Protein AF-A0AAV4QWE3-F1 (afdb_monomer_lite)

Structure (mmCIF, N/CA/C/O backbone):
data_AF-A0AAV4QWE3-F1
#
_entry.id   AF-A0AAV4QWE3-F1
#
loop_
_atom_site.group_PDB
_atom_site.id
_atom_site.type_symbol
_atom_site.label_atom_id
_atom_site.label_alt_id
_atom_site.label_comp_id
_atom_site.label_asym_id
_atom_site.label_entity_id
_atom_site.label_seq_id
_atom_site.pdbx_PDB_ins_code
_atom_site.Cartn_x
_atom_site.Cartn_y
_atom_site.Cartn_z
_atom_site.occupancy
_atom_site.B_iso_or_equiv
_atom_site.auth_seq_id
_atom_site.auth_comp_id
_atom_site.auth_asym_id
_atom_site.auth_atom_id
_atom_site.pdbx_PDB_model_num
ATOM 1 N N . MET A 1 1 ? 26.443 18.629 24.363 1.00 37.09 1 MET A N 1
ATOM 2 C CA . MET A 1 1 ? 25.116 18.683 23.709 1.00 37.09 1 MET A CA 1
ATOM 3 C C . MET A 1 1 ? 24.140 17.894 24.561 1.00 37.09 1 MET A C 1
ATOM 5 O O . MET A 1 1 ? 24.288 16.688 24.685 1.00 37.09 1 MET A O 1
ATOM 9 N N . LEU A 1 2 ? 23.240 18.606 25.237 1.00 28.86 2 LEU A N 1
ATOM 10 C CA . LEU A 1 2 ? 22.342 18.082 26.263 1.00 28.86 2 LEU A CA 1
ATOM 11 C C . LEU A 1 2 ? 21.254 17.202 25.637 1.00 28.86 2 LEU A C 1
ATOM 13 O O . LEU A 1 2 ? 20.365 17.694 24.945 1.00 28.86 2 LEU A O 1
ATOM 17 N N . THR A 1 3 ? 21.305 15.899 25.901 1.00 30.81 3 THR A N 1
ATOM 18 C CA . THR A 1 3 ? 20.173 14.995 25.698 1.00 30.81 3 THR A CA 1
ATOM 19 C C . THR A 1 3 ? 19.137 15.282 26.782 1.00 30.81 3 THR A C 1
ATOM 21 O O . THR A 1 3 ? 19.315 14.886 27.934 1.00 30.81 3 THR A O 1
ATOM 24 N N . SER A 1 4 ? 18.066 15.993 26.428 1.00 30.67 4 SER A N 1
ATOM 25 C CA . SER A 1 4 ? 16.888 16.128 27.286 1.00 30.67 4 SER A CA 1
ATOM 26 C C . SER A 1 4 ? 16.218 14.760 27.414 1.00 30.67 4 SER A C 1
ATOM 28 O O . SER A 1 4 ? 15.497 14.296 26.530 1.00 30.67 4 SER A O 1
ATOM 30 N N . VAL A 1 5 ? 16.519 14.070 28.512 1.00 31.36 5 VAL A N 1
ATOM 31 C CA . VAL A 1 5 ? 15.721 12.947 28.988 1.00 31.36 5 VAL A CA 1
ATOM 32 C C . VAL A 1 5 ? 14.432 13.566 29.510 1.00 31.36 5 VAL A C 1
ATOM 34 O O . VAL A 1 5 ? 14.427 14.177 30.574 1.00 31.36 5 VAL A O 1
ATOM 37 N N 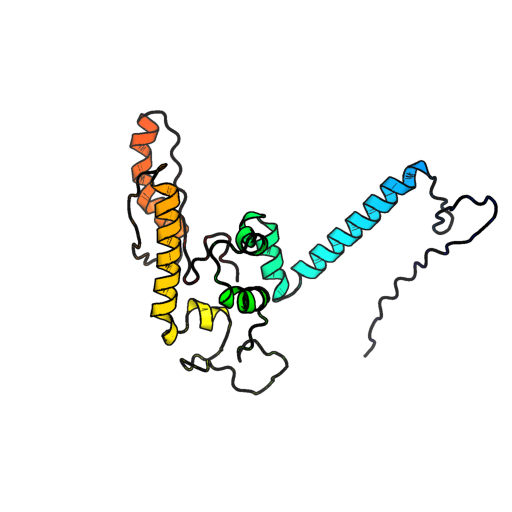. HIS A 1 6 ? 13.337 13.437 28.761 1.00 34.53 6 HIS A N 1
ATOM 38 C CA . HIS A 1 6 ? 12.008 13.720 29.292 1.00 34.53 6 HIS A CA 1
ATOM 39 C C . HIS A 1 6 ? 11.684 12.679 30.372 1.00 34.53 6 HIS A C 1
ATOM 41 O O . HIS A 1 6 ? 11.031 11.665 30.123 1.00 34.53 6 HIS A O 1
ATOM 47 N N . THR A 1 7 ? 12.169 12.910 31.587 1.00 33.06 7 THR A N 1
ATOM 48 C CA . THR A 1 7 ? 11.664 12.259 32.785 1.00 33.06 7 THR A CA 1
ATOM 49 C C . THR A 1 7 ? 10.233 12.744 32.978 1.00 33.06 7 THR A C 1
ATOM 51 O O . THR A 1 7 ? 9.977 13.906 33.280 1.00 33.06 7 THR A O 1
ATOM 54 N N . CYS A 1 8 ? 9.261 11.852 32.775 1.00 35.03 8 CYS A N 1
ATOM 55 C CA . CYS A 1 8 ? 7.917 12.052 33.309 1.00 35.03 8 CYS A CA 1
ATOM 56 C C . CYS A 1 8 ? 8.025 12.059 34.841 1.00 35.03 8 CYS A C 1
ATOM 58 O O . CYS A 1 8 ? 7.884 11.020 35.487 1.00 35.03 8 CYS A O 1
ATOM 60 N N . GLN A 1 9 ? 8.319 13.220 35.425 1.00 37.25 9 GLN A N 1
ATOM 61 C CA . GLN A 1 9 ? 8.149 13.475 36.849 1.00 37.25 9 GLN A CA 1
ATOM 62 C C . GLN A 1 9 ? 6.648 13.503 37.137 1.00 37.25 9 GLN A C 1
ATOM 64 O O . GLN A 1 9 ? 5.967 14.507 36.993 1.00 37.25 9 GLN A O 1
ATOM 69 N N . GLY A 1 10 ? 6.128 12.329 37.462 1.00 38.00 10 GLY A N 1
ATOM 70 C CA . GLY A 1 10 ? 4.733 12.096 37.803 1.00 38.00 10 GLY A CA 1
ATOM 71 C C . GLY A 1 10 ? 4.598 10.682 38.337 1.00 38.00 10 GLY A C 1
ATOM 72 O O . GLY A 1 10 ? 3.829 9.876 37.816 1.00 38.00 10 GLY A O 1
ATOM 73 N N . ILE A 1 11 ? 5.442 10.339 39.313 1.00 41.09 11 ILE A N 1
ATOM 74 C CA . ILE A 1 11 ? 5.355 9.070 40.029 1.00 41.09 11 ILE A CA 1
ATOM 75 C C . ILE A 1 11 ? 4.041 9.112 40.810 1.00 41.09 11 ILE A C 1
ATOM 77 O O . ILE A 1 11 ? 3.922 9.837 41.795 1.00 41.09 11 ILE A O 1
ATOM 81 N N . LEU A 1 12 ? 3.052 8.339 40.356 1.00 42.97 12 LEU A N 1
ATOM 82 C CA . LEU A 1 12 ? 1.891 7.968 41.159 1.00 42.97 12 LEU A CA 1
ATOM 83 C C . LEU A 1 12 ? 2.419 7.225 42.392 1.00 42.97 12 LEU A C 1
ATOM 85 O O . LEU A 1 12 ? 2.681 6.025 42.331 1.00 42.97 12 LEU A O 1
ATOM 89 N N . LYS A 1 13 ? 2.632 7.944 43.496 1.00 44.28 13 LYS A N 1
ATOM 90 C CA . LYS A 1 13 ? 2.956 7.330 44.782 1.00 44.28 13 LYS A CA 1
ATOM 91 C C . LYS A 1 13 ? 1.715 6.578 45.250 1.00 44.28 13 LYS A C 1
ATOM 93 O O . LYS A 1 13 ? 0.726 7.179 45.662 1.00 44.28 13 LYS A O 1
ATOM 98 N N . THR A 1 14 ? 1.744 5.254 45.156 1.00 46.22 14 THR A N 1
ATOM 99 C CA . THR A 1 14 ? 0.749 4.390 45.793 1.00 46.22 14 THR A CA 1
ATOM 100 C C . THR A 1 14 ? 1.065 4.323 47.283 1.00 46.22 14 THR A C 1
ATOM 102 O O . THR A 1 14 ? 1.653 3.353 47.755 1.00 46.22 14 THR A O 1
ATOM 105 N N . ASN A 1 15 ? 0.719 5.377 48.021 1.00 44.06 15 ASN A N 1
ATOM 106 C CA . ASN A 1 15 ? 0.765 5.346 49.477 1.00 44.06 15 ASN A CA 1
ATOM 107 C C . ASN A 1 15 ? -0.389 4.459 49.976 1.00 44.06 15 ASN A C 1
ATOM 109 O O . ASN A 1 15 ? -1.552 4.856 50.023 1.00 44.06 15 ASN A O 1
ATOM 113 N N . LEU A 1 16 ? -0.043 3.212 50.277 1.00 48.53 16 LEU A N 1
ATOM 114 C CA . LEU A 1 16 ? -0.640 2.392 51.332 1.00 48.53 16 LEU A CA 1
ATOM 115 C C . LEU A 1 16 ? -0.351 3.132 52.664 1.00 48.53 16 LEU A C 1
ATOM 117 O O . LEU A 1 16 ? 0.774 3.581 52.824 1.00 48.53 16 LEU A O 1
ATOM 121 N N . LEU A 1 17 ? -1.209 3.362 53.659 1.00 50.34 17 LEU A N 1
ATOM 122 C CA . LEU A 1 17 ? -2.498 2.844 54.105 1.00 50.34 17 LEU A CA 1
ATOM 123 C C . LEU A 1 17 ? -2.999 3.817 55.194 1.00 50.34 17 LEU A C 1
ATOM 125 O O . LEU A 1 17 ? -2.269 4.043 56.149 1.00 50.34 17 LEU A O 1
ATOM 129 N N . GLU A 1 18 ? -4.238 4.301 55.113 1.00 50.69 18 GLU A N 1
ATOM 130 C CA . GLU A 1 18 ? -4.977 4.733 56.323 1.00 50.69 18 GLU A CA 1
ATOM 131 C C . GLU A 1 18 ? -6.350 4.040 56.425 1.00 50.69 18 GLU A C 1
ATOM 133 O O . GLU A 1 18 ? -6.812 3.787 57.525 1.00 50.69 18 GLU A O 1
ATOM 138 N N . ASP A 1 19 ? -6.917 3.544 55.308 1.00 55.00 19 ASP A N 1
ATOM 139 C CA . ASP A 1 19 ? -8.253 2.904 55.302 1.00 55.00 19 ASP A CA 1
ATOM 140 C C . ASP A 1 19 ? -8.343 1.550 54.557 1.00 55.00 19 ASP A C 1
ATOM 142 O O . ASP A 1 19 ? -9.435 1.095 54.231 1.00 55.00 19 ASP A O 1
ATOM 146 N N . ARG A 1 20 ? -7.224 0.907 54.176 1.00 57.31 20 ARG A N 1
ATOM 147 C CA . ARG A 1 20 ? -7.184 -0.292 53.281 1.00 57.31 20 ARG A CA 1
ATOM 148 C C . ARG A 1 20 ? -7.896 -0.157 51.920 1.00 57.31 20 ARG A C 1
ATOM 150 O O . ARG A 1 20 ? -7.882 -1.096 51.128 1.00 57.31 20 ARG A O 1
ATOM 157 N N . ILE A 1 21 ? -8.459 1.002 51.591 1.00 61.06 21 ILE A N 1
ATOM 158 C CA . ILE A 1 21 ? -9.067 1.282 50.289 1.00 61.06 21 ILE A CA 1
ATOM 159 C C . ILE A 1 21 ? -8.024 2.010 49.431 1.00 61.06 21 ILE A C 1
ATOM 161 O O . ILE A 1 21 ? -7.584 3.095 49.817 1.00 61.06 21 ILE A O 1
ATOM 165 N N . PRO A 1 22 ? -7.625 1.480 48.258 1.00 65.12 22 PRO A N 1
ATOM 166 C CA . PRO A 1 22 ? -6.669 2.165 47.392 1.00 65.12 22 PRO A CA 1
ATOM 167 C C . PRO A 1 22 ? -7.246 3.524 46.985 1.00 65.12 22 PRO A C 1
ATOM 169 O O . PRO A 1 22 ? -8.370 3.575 46.481 1.00 65.12 22 PRO A O 1
ATOM 172 N N . LYS A 1 23 ? -6.515 4.623 47.204 1.00 65.75 23 LYS A N 1
ATOM 173 C CA . LYS A 1 23 ? -6.874 5.997 46.804 1.00 65.75 23 LYS A CA 1
ATOM 174 C C . LYS A 1 23 ? -5.866 6.485 45.758 1.00 65.75 23 LYS A C 1
ATOM 176 O O . LYS A 1 23 ? -4.678 6.216 45.878 1.00 65.75 23 LYS A O 1
ATOM 181 N N . ILE A 1 24 ? -6.345 7.156 44.706 1.00 70.06 24 ILE A N 1
ATOM 182 C CA . ILE A 1 24 ? -5.470 7.813 43.724 1.00 70.06 24 ILE A CA 1
ATOM 183 C C . ILE A 1 24 ? -5.409 9.283 44.130 1.00 70.06 24 ILE A C 1
ATOM 185 O O . ILE A 1 24 ? -6.442 9.954 44.122 1.00 70.06 24 ILE A O 1
ATOM 189 N N . VAL A 1 25 ? -4.224 9.741 44.517 1.00 68.50 25 VAL A N 1
ATOM 190 C CA . VAL A 1 25 ? -3.952 11.126 44.917 1.00 68.50 25 VAL A CA 1
ATOM 191 C C . VAL A 1 25 ? -3.073 11.761 43.842 1.00 68.50 25 VAL A C 1
ATOM 193 O O . VAL A 1 25 ? -2.113 11.135 43.387 1.00 68.50 25 VAL A O 1
ATOM 196 N N . TYR A 1 26 ? -3.426 12.966 43.407 1.00 72.25 26 TYR A N 1
ATOM 197 C CA . TYR A 1 26 ? -2.608 13.802 42.532 1.00 72.25 26 TYR A CA 1
ATOM 198 C C . TYR A 1 26 ? -2.457 15.163 43.206 1.00 72.25 26 TYR A C 1
ATOM 200 O O . TYR A 1 26 ? -3.445 15.878 43.318 1.00 72.25 26 TYR A O 1
ATOM 208 N N . GLU A 1 27 ? -1.248 15.484 43.670 1.00 75.56 27 GLU A N 1
ATOM 209 C CA . GLU A 1 27 ? -0.978 16.697 44.459 1.00 75.56 27 GLU A CA 1
ATOM 210 C C . GLU A 1 27 ? -1.942 16.800 45.662 1.00 75.56 27 GLU A C 1
ATOM 212 O O . GLU A 1 27 ? -1.904 15.932 46.536 1.00 75.56 27 GLU A O 1
ATOM 217 N N . ASP A 1 28 ? -2.816 17.799 45.706 1.00 79.88 28 ASP A N 1
ATOM 218 C CA . ASP A 1 28 ? -3.845 18.035 46.727 1.00 79.88 28 ASP A CA 1
ATOM 219 C C . ASP A 1 28 ? -5.221 17.419 46.382 1.00 79.88 28 ASP A C 1
ATOM 221 O O . ASP A 1 28 ? -6.144 17.412 47.201 1.00 79.88 28 ASP A O 1
ATOM 225 N N . LEU A 1 29 ? -5.375 16.835 45.189 1.00 73.44 29 LEU A N 1
ATOM 226 C CA . LEU A 1 29 ? -6.632 16.276 44.695 1.00 73.44 29 LEU A CA 1
ATOM 227 C C . LEU A 1 29 ? -6.755 14.771 44.982 1.00 73.44 29 LEU A C 1
ATOM 229 O O . LEU A 1 29 ? -5.972 13.942 44.508 1.00 73.44 29 LEU A O 1
ATOM 233 N N . ILE A 1 30 ? -7.827 14.385 45.683 1.00 76.81 30 ILE A N 1
ATOM 234 C CA . ILE A 1 30 ? -8.191 12.979 45.913 1.00 76.81 30 ILE A CA 1
ATOM 235 C C . ILE A 1 30 ? -9.243 12.538 44.892 1.00 76.81 30 ILE A C 1
ATOM 237 O O . ILE A 1 30 ? -10.393 12.987 44.895 1.00 76.81 30 ILE A O 1
ATOM 241 N N . ILE A 1 31 ? -8.885 11.578 44.038 1.00 75.50 31 ILE A N 1
ATOM 242 C CA . ILE A 1 31 ? -9.795 11.045 43.024 1.00 75.50 31 ILE A CA 1
ATOM 243 C C . ILE A 1 31 ? -10.767 10.037 43.657 1.00 75.50 31 ILE A C 1
ATOM 245 O O . ILE A 1 31 ? -10.416 8.895 43.996 1.00 75.50 31 ILE A O 1
ATOM 249 N N . LYS A 1 32 ? -12.039 10.446 43.743 1.00 75.69 32 LYS A N 1
ATOM 250 C CA . LYS A 1 32 ? -13.142 9.606 44.236 1.00 75.69 32 LYS A CA 1
ATOM 251 C C . LYS A 1 32 ? -13.321 8.335 43.381 1.00 75.69 32 LYS A C 1
ATOM 253 O O . LYS A 1 32 ? -13.174 8.404 42.156 1.00 75.69 32 LYS A O 1
ATOM 258 N N . PRO A 1 33 ? -13.713 7.188 43.979 1.00 74.75 33 PRO A N 1
ATOM 259 C CA . PRO A 1 33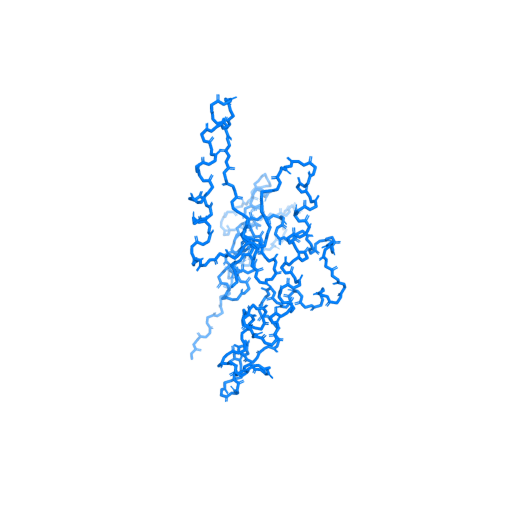 ? -13.924 5.916 43.272 1.00 74.75 33 PRO A CA 1
ATOM 260 C C . PRO A 1 33 ? -14.789 6.016 42.009 1.00 74.75 33 PRO A C 1
ATOM 262 O O . PRO A 1 33 ? -14.415 5.481 40.965 1.00 74.75 33 PRO A O 1
ATOM 265 N N . GLN A 1 34 ? -15.877 6.788 42.072 1.00 77.50 34 GLN A N 1
ATOM 266 C CA . GLN A 1 34 ? -16.819 7.009 40.967 1.00 77.50 34 GLN A CA 1
ATOM 267 C C . GLN A 1 34 ? -16.186 7.631 39.706 1.00 77.50 34 GLN A C 1
ATOM 269 O O . GLN A 1 34 ? -16.657 7.407 38.592 1.00 77.50 34 GLN A O 1
ATOM 274 N N . HIS A 1 35 ? -15.086 8.379 39.850 1.00 76.25 35 HIS A N 1
ATOM 275 C CA . HIS A 1 35 ? -14.404 9.031 38.729 1.00 76.25 35 HIS A CA 1
ATOM 276 C C . HIS A 1 35 ? -13.218 8.221 38.193 1.00 76.25 35 HIS A C 1
ATOM 278 O O . HIS A 1 35 ? -12.750 8.489 37.087 1.00 76.25 35 HIS A O 1
ATOM 284 N N . ARG A 1 36 ? -12.762 7.182 38.909 1.00 81.06 36 ARG A N 1
ATOM 285 C CA . ARG A 1 36 ? -11.567 6.403 38.534 1.00 81.06 36 ARG A CA 1
ATOM 286 C C . ARG A 1 36 ? -11.692 5.752 37.167 1.00 81.06 36 ARG A C 1
ATOM 288 O O . ARG A 1 36 ? -10.749 5.804 36.389 1.00 81.06 36 ARG A O 1
ATOM 295 N N . ARG A 1 37 ? -12.857 5.177 36.843 1.00 83.25 37 ARG A N 1
ATOM 296 C CA . ARG A 1 37 ? -13.086 4.536 35.537 1.00 83.25 37 ARG A CA 1
ATOM 297 C C . ARG A 1 37 ? -12.986 5.549 34.393 1.00 83.25 37 ARG A C 1
ATOM 299 O O . ARG A 1 37 ? -12.304 5.277 33.410 1.00 83.25 37 ARG A O 1
ATOM 306 N N . ARG A 1 38 ? -13.603 6.727 34.551 1.00 83.62 38 ARG A N 1
ATOM 307 C CA . ARG A 1 38 ? -13.530 7.833 33.577 1.00 83.62 38 ARG A CA 1
ATOM 308 C C . ARG A 1 38 ? -12.106 8.364 33.424 1.00 83.62 38 ARG A C 1
ATOM 310 O O . ARG A 1 38 ? -11.662 8.582 32.303 1.00 83.62 38 ARG A O 1
ATOM 317 N N . ILE A 1 39 ? -11.376 8.516 34.526 1.00 84.25 39 ILE A N 1
ATOM 318 C CA . ILE A 1 39 ? -9.991 9.001 34.515 1.00 84.25 39 ILE A CA 1
ATOM 319 C C . ILE A 1 39 ? -9.057 7.980 33.862 1.00 84.25 39 ILE A C 1
ATOM 321 O O . ILE A 1 39 ? -8.288 8.341 32.980 1.00 84.25 39 ILE A O 1
ATOM 325 N N . LEU A 1 40 ? -9.161 6.695 34.211 1.00 85.56 40 LEU A N 1
ATOM 326 C CA . LEU A 1 40 ? -8.376 5.636 33.569 1.00 85.56 40 LEU A CA 1
ATOM 327 C C . LEU A 1 40 ? -8.679 5.526 32.075 1.00 85.56 40 LEU A C 1
ATOM 329 O O . LEU A 1 40 ? -7.754 5.342 31.286 1.00 85.56 40 LEU A O 1
ATOM 333 N N . PHE A 1 41 ? -9.950 5.648 31.683 1.00 89.00 41 PHE A N 1
ATOM 334 C CA . PHE A 1 41 ? -10.336 5.712 30.277 1.00 89.00 41 PHE A CA 1
ATOM 335 C C . PHE A 1 41 ? -9.672 6.907 29.585 1.00 89.00 41 PHE A C 1
ATOM 337 O O . PHE A 1 41 ? -8.976 6.704 28.599 1.00 89.00 41 PHE A O 1
ATOM 344 N N . SER A 1 42 ? -9.785 8.111 30.155 1.00 87.50 42 SER A N 1
ATOM 345 C CA . SER A 1 42 ? -9.171 9.334 29.619 1.00 87.50 42 SER A CA 1
ATOM 346 C C . SER A 1 42 ? -7.646 9.225 29.493 1.00 87.50 42 SER A C 1
ATOM 348 O O . SER A 1 42 ? -7.082 9.546 28.452 1.00 87.50 42 SER A O 1
ATOM 350 N N . ILE A 1 43 ? -6.957 8.680 30.503 1.00 89.00 43 ILE A N 1
ATOM 351 C CA . ILE A 1 43 ? -5.504 8.461 30.457 1.00 89.00 43 ILE A CA 1
ATOM 352 C C . ILE A 1 43 ? -5.136 7.467 29.351 1.00 89.00 43 ILE A C 1
ATOM 354 O O . ILE A 1 43 ? -4.192 7.705 28.595 1.00 89.00 43 ILE A O 1
ATOM 358 N N . ARG A 1 44 ? -5.853 6.339 29.250 1.00 92.69 44 ARG A N 1
ATOM 359 C CA . ARG A 1 44 ? -5.613 5.332 28.204 1.00 92.69 44 ARG A CA 1
ATOM 360 C C . ARG A 1 44 ? -5.859 5.910 26.819 1.00 92.69 44 ARG A C 1
ATOM 362 O O . ARG A 1 44 ? -5.050 5.675 25.925 1.00 92.69 44 ARG A O 1
ATOM 369 N N . ASP A 1 45 ? -6.930 6.673 26.667 1.00 91.88 45 ASP A N 1
ATOM 370 C CA . ASP A 1 45 ? -7.307 7.310 25.415 1.00 91.88 45 ASP A CA 1
ATOM 371 C C . ASP A 1 45 ? -6.276 8.366 24.998 1.00 91.88 45 ASP A C 1
ATOM 373 O O . ASP A 1 45 ? -5.715 8.291 23.907 1.00 91.88 45 ASP A O 1
ATOM 377 N N . ARG A 1 46 ? -5.869 9.250 25.918 1.00 94.31 46 ARG A N 1
ATOM 378 C CA . ARG A 1 46 ? -4.800 10.230 25.680 1.00 94.31 46 ARG A CA 1
ATOM 379 C C . ARG A 1 46 ? -3.480 9.565 25.303 1.00 94.31 46 ARG A C 1
ATOM 381 O O . ARG A 1 46 ? -2.829 9.993 24.353 1.00 94.31 46 ARG A O 1
ATOM 388 N N . ARG A 1 47 ? -3.083 8.492 25.995 1.00 94.94 47 ARG A N 1
ATOM 389 C CA . ARG A 1 47 ? -1.876 7.719 25.648 1.00 94.94 47 ARG A CA 1
ATOM 390 C C . ARG A 1 47 ? -1.995 7.056 24.275 1.00 94.94 47 ARG A C 1
ATOM 392 O O . ARG A 1 47 ? -1.021 7.060 23.524 1.00 94.94 47 ARG A O 1
ATOM 399 N N . ARG A 1 48 ? -3.166 6.508 23.928 1.00 92.88 48 ARG A N 1
ATOM 400 C CA . ARG A 1 48 ? -3.443 5.926 22.606 1.00 92.88 48 ARG A CA 1
ATOM 401 C C . ARG A 1 48 ? -3.328 6.988 21.511 1.00 92.88 48 ARG A C 1
ATOM 403 O O . ARG A 1 48 ? -2.635 6.736 20.528 1.00 92.88 48 ARG A O 1
ATOM 410 N N . MET A 1 49 ? -3.936 8.159 21.698 1.00 90.81 49 MET A N 1
ATOM 411 C CA . MET A 1 49 ? -3.848 9.281 20.759 1.00 90.81 49 MET A CA 1
ATOM 412 C C . MET A 1 49 ? -2.403 9.754 20.582 1.00 90.81 49 MET A C 1
ATOM 414 O O . MET A 1 49 ? -1.919 9.799 19.456 1.00 90.81 49 MET A O 1
ATOM 418 N N . ASN A 1 50 ? -1.674 9.992 21.678 1.00 94.31 50 ASN A N 1
ATOM 419 C CA . ASN A 1 50 ? -0.270 10.413 21.624 1.00 94.31 50 ASN A CA 1
ATOM 420 C C . ASN A 1 50 ? 0.604 9.395 20.877 1.00 94.31 50 ASN A C 1
ATOM 422 O O . ASN A 1 50 ? 1.406 9.774 20.025 1.00 94.31 50 ASN A O 1
ATOM 426 N N . ARG A 1 51 ? 0.422 8.095 21.152 1.00 91.94 51 ARG A N 1
ATOM 427 C CA . ARG A 1 51 ? 1.124 7.021 20.437 1.00 91.94 51 ARG A CA 1
ATOM 428 C C . ARG A 1 51 ? 0.776 7.015 18.948 1.00 91.94 51 ARG A C 1
ATOM 430 O O . ARG A 1 51 ? 1.674 6.840 18.131 1.00 91.94 51 ARG A O 1
ATOM 437 N N . SER A 1 52 ? -0.498 7.188 18.597 1.00 89.56 52 SER A N 1
ATOM 438 C CA . SER A 1 52 ? -0.940 7.249 17.200 1.00 89.56 52 SER A CA 1
ATOM 439 C C . SER A 1 52 ? -0.257 8.399 16.457 1.00 89.56 52 SER A C 1
ATOM 441 O O . SER A 1 52 ? 0.375 8.170 15.427 1.00 89.56 52 SER A O 1
ATOM 443 N N . SER A 1 53 ? -0.267 9.605 17.033 1.00 91.31 53 SER A N 1
ATOM 444 C CA . SER A 1 53 ? 0.394 10.782 16.459 1.00 91.31 53 SER A CA 1
ATOM 445 C C . SER A 1 53 ? 1.902 10.577 16.295 1.00 91.31 53 SER A C 1
ATOM 447 O O . SER A 1 53 ? 2.453 10.851 15.233 1.00 91.31 53 SER A O 1
ATOM 449 N N . GLN A 1 54 ? 2.577 10.017 17.305 1.00 93.12 54 GLN A N 1
ATOM 450 C CA . GLN A 1 54 ? 4.006 9.693 17.219 1.00 93.12 54 GLN A CA 1
ATOM 451 C C . GLN A 1 54 ? 4.320 8.702 16.093 1.00 93.12 54 GLN A C 1
ATOM 453 O O . GLN A 1 54 ? 5.342 8.836 15.423 1.00 93.12 54 GLN A O 1
ATOM 458 N N . LEU A 1 55 ? 3.471 7.692 15.885 1.00 88.12 55 LEU A N 1
ATOM 459 C CA . LEU A 1 55 ? 3.677 6.706 14.828 1.00 88.12 55 LEU A CA 1
ATOM 460 C C . LEU A 1 55 ? 3.416 7.289 13.435 1.00 88.12 55 LEU A C 1
ATOM 462 O O . LEU A 1 55 ? 4.185 6.997 12.523 1.00 88.12 55 LEU A O 1
ATOM 466 N N . LEU A 1 56 ? 2.379 8.116 13.274 1.00 88.81 56 LEU A N 1
ATOM 467 C CA . LEU A 1 56 ? 2.072 8.795 12.010 1.00 88.81 56 LEU A CA 1
ATOM 468 C C . LEU A 1 56 ? 3.189 9.758 11.586 1.00 88.81 56 LEU A C 1
ATOM 470 O O . LEU A 1 56 ? 3.469 9.871 10.398 1.00 88.81 56 LEU A O 1
ATOM 474 N N . ASN A 1 57 ? 3.881 10.369 12.550 1.00 90.88 57 ASN A N 1
ATOM 475 C CA . ASN A 1 57 ? 5.006 11.272 12.298 1.00 90.88 57 ASN A CA 1
ATOM 476 C C . ASN A 1 57 ? 6.315 10.553 11.918 1.00 90.88 57 ASN A C 1
ATOM 478 O O . ASN A 1 57 ? 7.323 11.206 11.651 1.00 90.88 57 ASN A O 1
ATOM 482 N N . LYS A 1 58 ? 6.346 9.213 11.878 1.00 88.25 58 LYS A N 1
ATOM 483 C CA . LYS A 1 58 ? 7.527 8.480 11.402 1.00 88.25 58 LYS A CA 1
ATOM 484 C C . LYS A 1 58 ? 7.657 8.606 9.885 1.00 88.25 58 LYS A C 1
ATOM 486 O O . LYS A 1 58 ? 6.756 8.198 9.161 1.00 88.25 58 LYS A O 1
ATOM 491 N N . ILE A 1 59 ? 8.828 9.045 9.416 1.00 82.50 59 ILE A N 1
ATOM 492 C CA . ILE A 1 59 ? 9.136 9.306 7.993 1.00 82.50 59 ILE A CA 1
ATOM 493 C C . ILE A 1 59 ? 8.720 8.147 7.073 1.00 82.50 59 ILE A C 1
ATOM 495 O O . ILE A 1 59 ? 8.075 8.356 6.049 1.00 82.50 59 ILE A O 1
ATOM 499 N N . SER A 1 60 ? 9.083 6.916 7.443 1.00 79.69 60 SER A N 1
ATOM 500 C CA . SER A 1 60 ? 8.766 5.723 6.655 1.00 79.69 60 SER A CA 1
ATOM 501 C C . SER A 1 60 ? 7.528 4.993 7.182 1.00 79.69 60 SER A C 1
ATOM 503 O O . SER A 1 60 ? 6.529 4.836 6.484 1.00 79.69 60 SER A O 1
ATOM 505 N N . GLN A 1 61 ? 7.563 4.564 8.449 1.00 83.69 61 GLN A N 1
ATOM 506 C CA . GLN A 1 61 ? 6.533 3.685 9.011 1.00 83.69 61 GLN A CA 1
ATOM 507 C C . GLN A 1 61 ? 5.186 4.396 9.205 1.00 83.69 61 GLN A C 1
ATOM 509 O O . GLN A 1 61 ? 4.145 3.737 9.232 1.00 83.69 61 GLN A O 1
ATOM 514 N N . GLY A 1 62 ? 5.192 5.727 9.309 1.00 86.00 62 GLY A N 1
ATOM 515 C CA . GLY A 1 62 ? 3.983 6.535 9.427 1.00 86.00 62 GLY A CA 1
ATOM 516 C C . GLY A 1 62 ? 3.117 6.473 8.175 1.00 86.00 62 GLY A C 1
ATOM 517 O O . GLY A 1 62 ? 1.895 6.449 8.298 1.00 86.00 62 GLY A O 1
ATOM 518 N N . LYS A 1 63 ? 3.718 6.315 6.985 1.00 82.31 63 LYS A N 1
ATOM 519 C CA . LYS A 1 63 ? 2.982 6.108 5.726 1.00 82.31 63 LYS A CA 1
ATOM 520 C C . LYS A 1 63 ? 2.128 4.842 5.775 1.00 82.31 63 LYS A C 1
ATOM 522 O O . LYS A 1 63 ? 0.933 4.882 5.489 1.00 82.31 63 LYS A O 1
ATOM 527 N N . ALA A 1 64 ? 2.723 3.731 6.216 1.00 81.69 64 ALA A N 1
ATOM 528 C CA . ALA A 1 64 ? 2.012 2.467 6.370 1.00 81.69 64 ALA A CA 1
ATOM 529 C C . ALA A 1 64 ? 0.865 2.584 7.376 1.00 81.69 64 ALA A C 1
ATOM 531 O O . ALA A 1 64 ? -0.232 2.105 7.104 1.00 81.69 64 ALA A O 1
ATOM 532 N N . LEU A 1 65 ? 1.096 3.244 8.515 1.00 82.62 65 LEU A N 1
ATOM 533 C CA . LEU A 1 65 ? 0.053 3.445 9.518 1.00 82.62 65 LEU A CA 1
ATOM 534 C C . LEU A 1 65 ? -1.084 4.333 8.997 1.00 82.62 65 LEU A C 1
ATOM 536 O O . LEU A 1 65 ? -2.248 3.999 9.207 1.00 82.62 65 LEU A O 1
ATOM 540 N N . LYS A 1 66 ? -0.757 5.418 8.285 1.00 83.62 66 LYS A N 1
ATOM 541 C CA . LYS A 1 66 ? -1.739 6.310 7.658 1.00 83.62 66 LYS A CA 1
ATOM 542 C C . LYS A 1 66 ? -2.655 5.524 6.724 1.00 83.62 66 LYS A C 1
ATOM 544 O O . LYS A 1 66 ? -3.868 5.633 6.849 1.00 83.62 66 LYS A O 1
ATOM 549 N N . LEU A 1 67 ? -2.092 4.668 5.873 1.00 76.12 67 LEU A N 1
ATOM 550 C CA . LEU A 1 67 ? -2.866 3.800 4.984 1.00 76.12 67 LEU A CA 1
ATOM 551 C C . LEU A 1 67 ? -3.803 2.854 5.746 1.00 76.12 67 LEU A C 1
ATOM 553 O O . LEU A 1 67 ? -4.987 2.802 5.439 1.00 76.12 67 LEU A O 1
ATOM 557 N N . VAL A 1 68 ? -3.312 2.139 6.766 1.00 78.12 68 VAL A N 1
ATOM 558 C CA . VAL A 1 68 ? -4.156 1.214 7.557 1.00 78.12 68 VAL A CA 1
ATOM 559 C C . VAL A 1 68 ? -5.273 1.940 8.299 1.00 78.12 68 VAL A C 1
ATOM 561 O O . VAL A 1 68 ? -6.344 1.374 8.494 1.00 78.12 68 VAL A O 1
ATOM 564 N N . SER A 1 69 ? -5.044 3.192 8.693 1.00 80.81 69 SER A N 1
ATOM 565 C CA . SER A 1 69 ? -6.042 3.982 9.415 1.00 80.81 69 SER A CA 1
ATOM 566 C C . SER A 1 69 ? -7.251 4.390 8.565 1.00 80.81 69 SER A C 1
ATOM 568 O O . SER A 1 69 ? -8.292 4.699 9.133 1.00 80.81 69 SER A O 1
ATOM 570 N N . LEU A 1 70 ? -7.140 4.364 7.230 1.00 81.50 70 LEU A N 1
ATOM 571 C CA . LEU A 1 70 ? -8.225 4.770 6.330 1.00 81.50 70 LEU A CA 1
ATOM 572 C C . LEU A 1 70 ? -9.357 3.737 6.266 1.00 81.50 70 LEU A C 1
ATOM 574 O O . LEU A 1 70 ? -10.520 4.109 6.158 1.00 81.50 70 LEU A O 1
ATOM 578 N N . SER A 1 71 ? -9.030 2.442 6.293 1.00 79.62 71 SER A N 1
ATOM 579 C CA . SER A 1 71 ? -10.026 1.371 6.251 1.00 79.62 71 SER A CA 1
ATOM 580 C C . SER A 1 71 ? -9.436 0.029 6.705 1.00 79.62 71 SER A C 1
ATOM 582 O O . SER A 1 71 ? -8.338 -0.330 6.264 1.00 79.62 71 SER A O 1
ATOM 584 N N . PRO A 1 72 ? -10.175 -0.776 7.497 1.00 74.69 72 PRO A N 1
ATOM 585 C CA . PRO A 1 72 ? -9.778 -2.143 7.845 1.00 74.69 72 PRO A CA 1
ATOM 586 C C . PRO A 1 72 ? -9.498 -3.027 6.621 1.00 74.69 72 PRO A C 1
ATOM 588 O O . PRO A 1 72 ? -8.607 -3.879 6.654 1.00 74.69 72 PRO A O 1
ATOM 591 N N . SER A 1 73 ? -10.200 -2.787 5.508 1.00 74.44 73 SER A N 1
ATOM 592 C CA . SER A 1 73 ? -10.050 -3.541 4.260 1.00 74.44 73 SER A CA 1
ATOM 593 C C . SER A 1 73 ? -8.631 -3.454 3.684 1.00 74.44 73 SER A C 1
ATOM 595 O O . SER A 1 73 ? -8.183 -4.383 3.019 1.00 74.44 73 SER A O 1
ATOM 597 N N . ILE A 1 74 ? -7.887 -2.383 3.998 1.00 70.75 74 ILE A N 1
ATOM 598 C CA . ILE A 1 74 ? -6.529 -2.114 3.487 1.00 70.75 74 ILE A CA 1
ATOM 599 C C . ILE A 1 74 ? -5.492 -3.107 4.030 1.00 70.75 74 ILE A C 1
ATOM 601 O O . ILE A 1 74 ? -4.387 -3.230 3.511 1.00 70.75 74 ILE A O 1
ATOM 605 N N . SER A 1 75 ? -5.804 -3.832 5.103 1.00 73.12 75 SER A N 1
ATOM 606 C CA . SER A 1 75 ? -4.909 -4.855 5.661 1.00 73.12 75 SER A CA 1
ATOM 607 C C . SER A 1 75 ? -5.582 -6.201 5.867 1.00 73.12 75 SER A C 1
ATOM 609 O O . SER A 1 75 ? -5.015 -7.036 6.562 1.00 73.12 75 SER A O 1
ATOM 611 N N . HIS A 1 76 ? -6.742 -6.437 5.249 1.00 75.94 76 HIS A N 1
ATOM 612 C CA . HIS A 1 76 ? -7.503 -7.673 5.443 1.00 75.94 76 HIS A CA 1
ATOM 613 C C . HIS A 1 76 ? -6.699 -8.924 5.065 1.00 75.94 76 HIS A C 1
ATOM 615 O O . HIS A 1 76 ? -6.641 -9.873 5.840 1.00 75.94 76 HIS A O 1
ATOM 621 N N . PHE A 1 77 ? -5.973 -8.861 3.945 1.00 73.88 77 PHE A N 1
ATOM 622 C CA . PHE A 1 77 ? -5.085 -9.932 3.478 1.00 73.88 77 PHE A CA 1
ATOM 623 C C . PHE A 1 77 ? -3.966 -10.286 4.483 1.00 73.88 77 PHE A C 1
ATOM 625 O O . PHE A 1 77 ? -3.346 -11.341 4.389 1.00 73.88 77 PHE A O 1
ATOM 632 N N . MET A 1 78 ? -3.677 -9.397 5.446 1.00 74.19 78 MET A N 1
ATOM 633 C CA . MET A 1 78 ? -2.718 -9.662 6.521 1.00 74.19 78 MET A CA 1
ATOM 634 C C . MET A 1 78 ? -3.328 -10.488 7.655 1.00 74.19 78 MET A C 1
ATOM 636 O O . MET A 1 78 ? -2.616 -11.179 8.369 1.00 74.19 78 MET A O 1
ATOM 640 N N . SER A 1 79 ? -4.631 -10.377 7.889 1.00 73.81 79 SER A N 1
ATOM 641 C CA . SER A 1 79 ? -5.284 -11.142 8.953 1.00 73.81 79 SER A CA 1
ATOM 642 C C . SER A 1 79 ? -5.633 -12.560 8.519 1.00 73.81 79 SER A C 1
ATOM 644 O O . SER A 1 79 ? -5.530 -13.474 9.328 1.00 73.81 79 SER A O 1
ATOM 646 N N . ASP A 1 80 ? -6.039 -12.746 7.263 1.00 78.31 80 ASP A N 1
ATOM 647 C CA . ASP A 1 80 ? -6.558 -14.019 6.753 1.00 78.31 80 ASP A CA 1
ATOM 648 C C . ASP A 1 80 ? -5.577 -14.752 5.817 1.00 78.31 80 A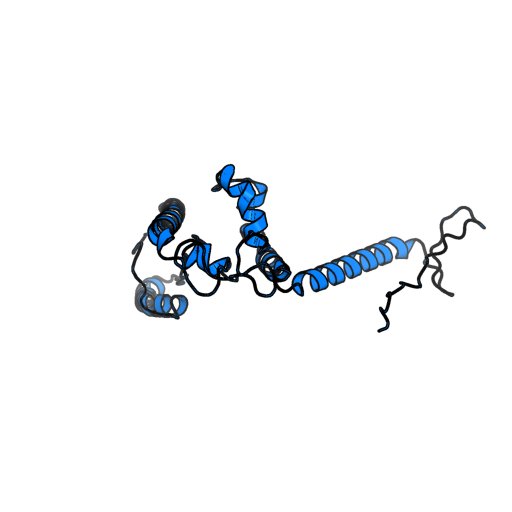SP A C 1
ATOM 650 O O . ASP A 1 80 ? -5.776 -15.926 5.512 1.00 78.31 80 ASP A O 1
ATOM 654 N N . GLY A 1 81 ? -4.526 -14.071 5.344 1.00 75.69 81 GLY A N 1
ATOM 655 C CA . GLY A 1 81 ? -3.583 -14.593 4.355 1.00 75.69 81 GLY A CA 1
ATOM 656 C C . GLY A 1 81 ? -4.190 -14.805 2.966 1.00 75.69 81 GLY A C 1
ATOM 657 O O . GLY A 1 81 ? -3.502 -15.301 2.066 1.00 75.69 81 GLY A O 1
ATOM 658 N N . THR A 1 82 ? -5.456 -14.434 2.746 1.00 75.94 82 THR A N 1
ATOM 659 C CA . THR A 1 82 ? -6.106 -14.647 1.456 1.00 75.94 82 THR A CA 1
ATOM 660 C C . THR A 1 82 ? -5.395 -13.830 0.394 1.00 75.94 82 THR A C 1
ATOM 662 O O . THR A 1 82 ? -4.858 -12.750 0.642 1.00 75.94 82 THR A O 1
ATOM 665 N N . CYS A 1 83 ? -5.349 -14.369 -0.824 1.00 72.12 83 CYS A N 1
ATOM 666 C CA . CYS A 1 83 ? -4.725 -13.692 -1.956 1.00 72.12 83 CYS A CA 1
ATOM 667 C C . CYS A 1 83 ? -3.205 -13.435 -1.836 1.00 72.12 83 CYS A C 1
ATOM 669 O O . CYS A 1 83 ? -2.657 -12.797 -2.741 1.00 72.12 83 CYS A O 1
ATOM 671 N N . THR A 1 84 ? -2.525 -13.976 -0.814 1.00 73.06 84 THR A N 1
ATOM 672 C CA . THR A 1 84 ? -1.062 -13.924 -0.634 1.00 73.06 84 THR A CA 1
ATOM 673 C C . THR A 1 84 ? -0.449 -15.320 -0.563 1.00 73.06 84 THR A C 1
ATOM 675 O O . THR A 1 84 ? -1.045 -16.236 0.000 1.00 73.06 84 THR A O 1
ATOM 678 N N . ARG A 1 85 ? 0.739 -15.520 -1.149 1.00 76.06 85 ARG A N 1
ATOM 679 C CA . ARG A 1 85 ? 1.479 -16.779 -0.978 1.00 76.06 85 ARG A CA 1
ATOM 680 C C . ARG A 1 85 ? 2.257 -16.741 0.334 1.00 76.06 85 ARG A C 1
ATOM 682 O O . ARG A 1 85 ? 2.694 -15.680 0.774 1.00 76.06 85 ARG A O 1
ATOM 689 N N . PHE A 1 86 ? 2.544 -17.912 0.899 1.00 77.56 86 PHE A N 1
ATOM 690 C CA . PHE A 1 86 ? 3.373 -18.019 2.105 1.00 77.56 86 PHE A CA 1
ATOM 691 C C . PHE A 1 86 ? 4.746 -17.335 1.949 1.00 77.56 86 PHE A C 1
ATOM 693 O O . PHE A 1 86 ? 5.225 -16.670 2.864 1.00 77.56 86 PHE A O 1
ATOM 700 N N . ALA A 1 87 ? 5.361 -17.430 0.764 1.00 78.56 87 ALA A N 1
ATOM 701 C CA . ALA A 1 87 ? 6.634 -16.767 0.479 1.00 78.56 87 ALA A CA 1
ATOM 702 C C . ALA A 1 87 ? 6.538 -15.226 0.510 1.00 78.56 87 ALA A C 1
ATOM 704 O O . ALA A 1 87 ? 7.481 -14.560 0.944 1.00 78.56 87 ALA A O 1
ATOM 705 N N . ASP A 1 88 ? 5.391 -14.659 0.118 1.00 76.75 88 ASP A N 1
ATOM 706 C CA . ASP A 1 88 ? 5.164 -13.209 0.107 1.00 76.75 88 ASP A CA 1
ATOM 707 C C . ASP A 1 88 ? 5.021 -12.657 1.534 1.00 76.75 88 ASP A C 1
ATOM 709 O O . ASP A 1 88 ? 5.425 -11.523 1.813 1.00 76.75 88 ASP A O 1
ATOM 713 N N . TRP A 1 89 ? 4.533 -13.483 2.468 1.00 75.75 89 TRP A N 1
ATOM 714 C CA . TRP A 1 89 ? 4.357 -13.139 3.883 1.00 75.75 89 TRP A CA 1
ATOM 715 C C . TRP A 1 89 ? 5.646 -12.632 4.539 1.00 75.75 89 TRP A C 1
ATOM 717 O O . TRP A 1 89 ? 5.661 -11.650 5.285 1.00 75.75 89 TRP A O 1
ATOM 727 N N . ARG A 1 90 ? 6.776 -13.265 4.206 1.00 75.56 90 ARG A N 1
ATOM 728 C CA . ARG A 1 90 ? 8.095 -12.906 4.745 1.00 75.56 90 ARG A CA 1
ATOM 729 C C . ARG A 1 90 ? 8.577 -11.535 4.256 1.00 75.56 90 ARG A C 1
ATOM 731 O O . ARG A 1 90 ? 9.392 -10.896 4.926 1.00 75.56 90 ARG A O 1
ATOM 738 N N . PHE A 1 91 ? 8.088 -11.078 3.105 1.00 78.56 91 PHE A N 1
ATOM 739 C CA . PHE A 1 91 ? 8.509 -9.833 2.466 1.00 78.56 91 PHE A CA 1
ATOM 740 C C . PHE A 1 91 ? 7.561 -8.665 2.759 1.00 78.56 91 PHE A C 1
ATOM 742 O O . PHE A 1 91 ? 8.019 -7.542 2.982 1.00 78.56 91 PHE A O 1
ATOM 749 N N . ILE A 1 92 ? 6.253 -8.919 2.816 1.00 79.44 92 ILE A N 1
ATOM 750 C CA . ILE A 1 92 ? 5.224 -7.874 2.810 1.00 79.44 92 ILE A CA 1
ATOM 751 C C . ILE A 1 92 ? 5.322 -6.916 4.000 1.00 79.44 92 ILE A C 1
ATOM 753 O O . ILE A 1 92 ? 5.219 -5.702 3.831 1.00 79.44 92 ILE A O 1
ATOM 757 N N . HIS A 1 93 ? 5.627 -7.424 5.196 1.00 79.88 93 HIS A N 1
ATOM 758 C CA . HIS A 1 93 ? 5.815 -6.586 6.382 1.00 79.88 93 HIS A CA 1
ATOM 759 C C . HIS A 1 93 ? 7.010 -5.641 6.244 1.00 79.88 93 HIS A C 1
ATOM 761 O O . HIS A 1 93 ? 6.930 -4.471 6.619 1.00 79.88 93 HIS A O 1
ATOM 767 N N . ARG A 1 94 ? 8.118 -6.135 5.680 1.00 84.00 94 ARG A N 1
ATOM 768 C CA . ARG A 1 94 ? 9.320 -5.326 5.460 1.00 84.00 94 ARG A CA 1
ATOM 769 C C . ARG A 1 94 ? 9.074 -4.286 4.379 1.00 84.00 94 ARG A C 1
ATOM 771 O O . ARG A 1 94 ? 9.441 -3.136 4.581 1.00 84.00 94 ARG A O 1
ATOM 778 N N . ALA A 1 95 ? 8.414 -4.660 3.284 1.00 83.25 95 ALA A N 1
ATOM 779 C CA . ALA A 1 95 ? 8.051 -3.737 2.213 1.00 83.25 95 ALA A CA 1
ATOM 780 C C . ALA A 1 95 ? 7.183 -2.590 2.743 1.00 83.25 95 ALA A C 1
ATOM 782 O O . ALA A 1 95 ? 7.543 -1.427 2.600 1.00 83.25 95 ALA A O 1
ATOM 783 N N . ARG A 1 96 ? 6.109 -2.895 3.476 1.00 81.31 96 ARG A N 1
ATOM 784 C CA . ARG A 1 96 ? 5.215 -1.866 4.030 1.00 81.31 96 ARG A CA 1
ATOM 785 C C . ARG A 1 96 ? 5.931 -0.877 4.949 1.00 81.31 96 ARG A C 1
ATOM 787 O O . ARG A 1 96 ? 5.583 0.293 4.961 1.00 81.31 96 ARG A O 1
ATOM 794 N N . LEU A 1 97 ? 6.929 -1.327 5.704 1.00 81.81 97 LEU A N 1
ATOM 795 C CA . LEU A 1 97 ? 7.683 -0.484 6.637 1.00 81.81 97 LEU A CA 1
ATOM 796 C C . LEU A 1 97 ? 8.936 0.166 6.014 1.00 81.81 97 LEU A C 1
ATOM 798 O O . LEU A 1 97 ? 9.684 0.838 6.731 1.00 81.81 97 LEU A O 1
ATOM 802 N N . ASN A 1 98 ? 9.172 -0.035 4.711 1.00 83.44 98 ASN A N 1
ATOM 803 C CA . ASN A 1 98 ? 10.407 0.313 3.997 1.00 83.44 98 ASN A CA 1
ATOM 804 C C . ASN A 1 98 ? 11.679 -0.244 4.673 1.00 83.44 98 ASN A C 1
ATOM 806 O O . ASN A 1 98 ? 12.690 0.437 4.809 1.00 83.44 98 ASN A O 1
ATOM 810 N N . LEU A 1 99 ? 11.603 -1.486 5.153 1.00 85.81 99 LEU A N 1
ATOM 811 C CA . LEU A 1 99 ? 12.685 -2.224 5.819 1.00 85.81 99 LEU A CA 1
ATOM 812 C C . LEU A 1 99 ? 13.275 -3.323 4.923 1.00 85.81 99 LEU A C 1
ATOM 814 O O . LEU A 1 99 ? 13.942 -4.244 5.401 1.00 85.81 99 LEU A O 1
ATOM 818 N N . VAL A 1 100 ? 12.982 -3.284 3.623 1.00 86.25 100 VAL A N 1
ATOM 819 C CA . VAL A 1 100 ? 13.616 -4.183 2.656 1.00 86.25 100 VAL A CA 1
ATOM 820 C C . VAL A 1 100 ? 15.079 -3.754 2.511 1.00 86.25 100 VAL A C 1
ATOM 822 O O . VAL A 1 100 ? 15.336 -2.555 2.397 1.00 86.25 100 VAL A O 1
ATOM 825 N N . PRO A 1 101 ? 16.045 -4.692 2.518 1.00 88.38 101 PRO A N 1
ATOM 826 C CA . PRO A 1 101 ? 17.464 -4.374 2.372 1.00 88.38 101 PRO A CA 1
ATOM 827 C C . PRO A 1 101 ? 17.781 -3.980 0.920 1.00 88.38 101 PRO A C 1
ATOM 829 O O . PRO A 1 101 ? 18.315 -4.771 0.138 1.00 88.38 101 PRO A O 1
ATOM 832 N N . LEU A 1 102 ? 17.385 -2.764 0.556 1.00 90.19 102 LEU A N 1
ATOM 833 C CA . LEU A 1 102 ? 17.677 -2.101 -0.711 1.00 90.19 102 LEU A CA 1
ATOM 834 C C . LEU A 1 102 ? 18.754 -1.045 -0.487 1.00 90.19 102 LEU A C 1
ATOM 836 O O . LEU A 1 102 ? 18.772 -0.408 0.571 1.00 90.19 102 LEU A O 1
ATOM 840 N N . ASN A 1 103 ? 19.631 -0.845 -1.470 1.00 91.25 103 ASN A N 1
ATOM 841 C CA . ASN A 1 103 ? 20.801 0.021 -1.305 1.00 91.25 103 ASN A CA 1
ATOM 842 C C . ASN A 1 103 ? 20.395 1.470 -0.969 1.00 91.25 103 ASN A C 1
ATOM 844 O O . ASN A 1 103 ? 20.976 2.101 -0.083 1.00 91.25 103 ASN A O 1
ATOM 848 N N . GLY A 1 104 ? 19.324 1.967 -1.597 1.00 88.81 104 GLY A N 1
ATOM 849 C CA . GLY A 1 104 ? 18.772 3.307 -1.396 1.00 88.81 104 GLY A CA 1
ATOM 850 C C . GLY A 1 104 ? 18.018 3.509 -0.078 1.00 88.81 104 GLY A C 1
ATOM 851 O O . GLY A 1 104 ? 17.729 4.643 0.288 1.00 88.81 104 GLY A O 1
ATOM 852 N N . CYS A 1 105 ? 17.700 2.442 0.662 1.00 84.69 105 CYS A N 1
ATOM 853 C CA . CYS A 1 105 ? 16.940 2.510 1.919 1.00 84.69 105 CYS A CA 1
ATOM 854 C C . CYS A 1 105 ? 17.802 2.276 3.170 1.00 84.69 105 CYS A C 1
ATOM 856 O O . CYS A 1 105 ? 17.266 2.081 4.260 1.00 84.69 105 CYS A O 1
ATOM 858 N N . GLN A 1 106 ? 19.132 2.298 3.034 1.00 84.69 106 GLN A N 1
ATOM 859 C CA . GLN A 1 106 ? 20.080 2.117 4.136 1.00 84.69 106 GLN A CA 1
ATOM 860 C C . GLN A 1 106 ? 20.721 3.458 4.542 1.00 84.69 106 GLN A C 1
ATOM 862 O O . GLN A 1 106 ? 21.746 3.836 3.965 1.00 84.69 106 GLN A O 1
ATOM 867 N N . PRO A 1 107 ? 20.145 4.183 5.525 1.00 79.62 107 PRO A N 1
ATOM 868 C CA . PRO A 1 107 ? 20.620 5.511 5.927 1.00 79.62 107 PRO A CA 1
ATOM 869 C C . PRO A 1 107 ? 21.954 5.477 6.682 1.00 79.62 107 PRO A C 1
ATOM 871 O O . PRO A 1 107 ? 22.687 6.453 6.660 1.00 79.62 107 PRO A O 1
ATOM 874 N N . PHE A 1 108 ? 22.285 4.355 7.326 1.00 83.56 108 PHE A N 1
ATOM 875 C CA . PHE A 1 108 ? 23.539 4.178 8.071 1.00 83.56 108 PHE A CA 1
ATOM 876 C C . PHE A 1 108 ? 24.755 3.924 7.170 1.00 83.56 108 PHE A C 1
ATOM 878 O O . PHE A 1 108 ? 25.886 3.934 7.642 1.00 83.56 108 PHE A O 1
ATOM 885 N N . LYS A 1 109 ? 24.531 3.677 5.876 1.00 84.44 109 LYS A N 1
ATOM 886 C CA . LYS A 1 109 ? 25.579 3.370 4.905 1.00 84.44 109 LYS A CA 1
ATOM 887 C C . LYS A 1 109 ? 25.912 4.592 4.061 1.00 84.44 109 LYS A C 1
ATOM 889 O O . LYS A 1 109 ? 25.518 4.676 2.895 1.00 84.44 109 LYS A O 1
ATOM 894 N N . THR A 1 110 ? 26.551 5.576 4.676 1.00 82.69 110 THR A N 1
ATOM 895 C CA . THR A 1 110 ? 26.953 6.819 4.007 1.00 82.69 110 THR A CA 1
ATOM 896 C C . THR A 1 110 ? 28.128 6.545 3.066 1.00 82.69 110 THR A C 1
ATOM 898 O O . THR A 1 110 ? 29.098 5.923 3.477 1.00 82.69 110 THR A O 1
ATOM 901 N N . GLY A 1 111 ? 28.041 6.989 1.808 1.00 83.12 111 GLY A N 1
ATOM 902 C CA . GLY A 1 111 ? 29.113 6.831 0.812 1.00 83.12 111 GLY A CA 1
ATOM 903 C C . GLY A 1 111 ? 29.154 5.488 0.069 1.00 83.12 111 GLY A C 1
ATOM 9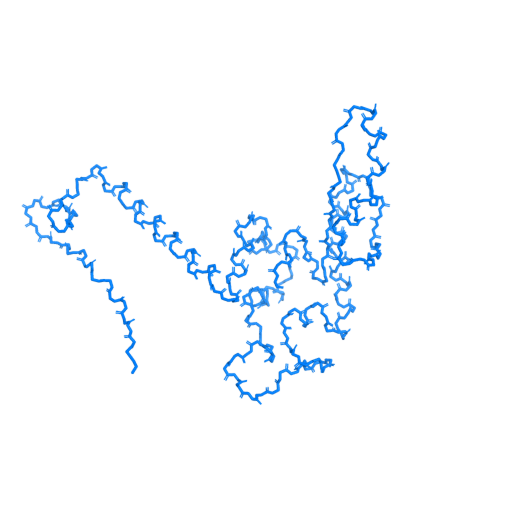04 O O . GLY A 1 111 ? 29.945 5.345 -0.856 1.00 83.12 111 GLY A O 1
ATOM 905 N N . GLU A 1 112 ? 28.300 4.521 0.420 1.00 88.62 112 GLU A N 1
ATOM 906 C CA . GLU A 1 112 ? 28.140 3.294 -0.374 1.00 88.62 112 GLU A CA 1
ATOM 907 C C . GLU A 1 112 ? 27.274 3.517 -1.619 1.00 88.62 112 GLU A C 1
ATOM 909 O O . GLU A 1 112 ? 26.400 4.392 -1.630 1.00 88.62 112 GLU A O 1
ATOM 914 N N . ASP A 1 113 ? 27.474 2.659 -2.626 1.00 90.81 113 ASP A N 1
ATOM 915 C CA . ASP A 1 113 ? 26.662 2.626 -3.839 1.00 90.81 113 ASP A CA 1
ATOM 916 C C . ASP A 1 113 ? 25.168 2.490 -3.501 1.00 90.81 113 ASP A C 1
ATOM 918 O O . ASP A 1 113 ? 24.736 1.591 -2.771 1.00 90.81 113 ASP A O 1
ATOM 922 N N . LYS A 1 114 ? 24.372 3.423 -4.026 1.00 91.88 114 LYS A N 1
ATOM 923 C CA . LYS A 1 114 ? 22.915 3.456 -3.874 1.00 91.88 114 LYS A CA 1
ATOM 924 C C . LYS A 1 114 ? 22.195 2.921 -5.096 1.00 91.88 114 LYS A C 1
ATOM 926 O O . LYS A 1 114 ? 20.976 2.808 -5.028 1.00 91.88 114 LYS A O 1
ATOM 931 N N . MET A 1 115 ? 22.898 2.569 -6.166 1.00 93.12 115 MET A N 1
ATOM 932 C CA . MET A 1 115 ? 22.300 2.154 -7.423 1.00 93.12 115 MET A CA 1
ATOM 933 C C . MET A 1 115 ? 21.539 0.836 -7.299 1.00 93.12 115 MET A C 1
ATOM 935 O O . MET A 1 115 ? 21.816 -0.020 -6.448 1.00 93.12 115 MET A O 1
ATOM 939 N N . CYS A 1 116 ? 20.551 0.667 -8.176 1.00 91.94 116 CYS A N 1
ATOM 940 C CA . CYS A 1 116 ? 19.823 -0.583 -8.292 1.00 91.94 116 CYS A CA 1
ATOM 941 C C . CYS A 1 116 ? 20.755 -1.699 -8.764 1.00 91.94 116 CYS A C 1
ATOM 943 O O . CYS A 1 116 ? 21.280 -1.659 -9.874 1.00 91.94 116 CYS A O 1
ATOM 945 N N . ARG A 1 117 ? 20.837 -2.766 -7.964 1.00 90.50 117 ARG A N 1
ATOM 946 C CA . ARG A 1 117 ? 21.631 -3.980 -8.235 1.00 90.50 117 ARG A CA 1
ATOM 947 C C . ARG A 1 117 ? 21.257 -4.721 -9.518 1.00 90.50 117 ARG A C 1
ATOM 949 O O . ARG A 1 117 ? 21.950 -5.655 -9.901 1.00 90.50 117 ARG A O 1
ATOM 956 N N . ARG A 1 118 ? 20.114 -4.387 -10.120 1.00 89.19 118 ARG A N 1
ATOM 957 C CA . ARG A 1 118 ? 19.611 -5.044 -11.326 1.00 89.19 118 ARG A CA 1
ATOM 958 C C . ARG A 1 118 ? 19.741 -4.149 -12.549 1.00 89.19 118 ARG A C 1
ATOM 960 O O . ARG A 1 118 ? 20.423 -4.530 -13.488 1.00 89.19 118 ARG A O 1
ATOM 967 N N . CYS A 1 119 ? 19.082 -2.989 -12.554 1.00 90.06 119 CYS A N 1
ATOM 968 C CA . CYS A 1 119 ? 19.013 -2.138 -13.748 1.00 90.06 119 CYS A CA 1
ATOM 969 C C . CYS A 1 119 ? 19.966 -0.934 -13.732 1.00 90.06 119 CYS A C 1
ATOM 971 O O . CYS A 1 119 ? 19.967 -0.170 -14.691 1.00 90.06 119 CYS A O 1
ATOM 973 N N . GLY A 1 120 ? 20.723 -0.715 -12.652 1.00 88.06 120 GLY A N 1
ATOM 974 C CA . GLY A 1 120 ? 21.658 0.408 -12.553 1.00 88.06 120 GLY A CA 1
ATOM 975 C C . GLY A 1 120 ? 21.011 1.788 -12.385 1.00 88.06 120 GLY A C 1
ATOM 976 O O . GLY A 1 120 ? 21.696 2.794 -12.517 1.00 88.06 120 GLY A O 1
ATOM 977 N N . GLN A 1 121 ? 19.710 1.885 -12.084 1.00 87.12 121 GLN A N 1
ATOM 978 C CA . GLN A 1 121 ? 19.094 3.179 -11.761 1.00 87.12 121 GLN A CA 1
ATOM 979 C C . GLN A 1 121 ? 19.756 3.807 -10.522 1.00 87.12 121 GLN A C 1
ATOM 981 O O . GLN A 1 121 ? 20.125 3.088 -9.597 1.00 87.12 121 GLN A O 1
ATOM 986 N N . CYS A 1 122 ? 19.866 5.140 -10.488 1.00 85.12 122 CYS A N 1
ATOM 987 C CA . CYS A 1 122 ? 20.662 5.895 -9.509 1.00 85.12 122 CYS A CA 1
ATOM 988 C C . CYS A 1 122 ? 20.363 5.592 -8.029 1.00 85.12 122 CYS A C 1
ATOM 990 O O . CYS A 1 122 ? 21.269 5.690 -7.204 1.00 85.12 122 CYS A O 1
ATOM 992 N N . VAL A 1 123 ? 19.123 5.217 -7.679 1.00 88.50 123 VAL A N 1
ATOM 993 C CA . VAL A 1 123 ? 18.737 4.898 -6.295 1.00 88.50 123 VAL A CA 1
ATOM 994 C C . VAL A 1 123 ? 17.832 3.657 -6.227 1.00 88.50 123 VAL A C 1
ATOM 996 O O . VAL A 1 123 ? 16.700 3.660 -6.714 1.00 88.50 123 VAL A O 1
ATOM 999 N N . ASP A 1 124 ? 18.309 2.611 -5.550 1.00 90.69 124 ASP A N 1
ATOM 1000 C CA . ASP A 1 124 ? 17.625 1.350 -5.239 1.00 90.69 124 ASP A CA 1
ATOM 1001 C C . ASP A 1 124 ? 16.593 1.578 -4.128 1.00 90.69 124 ASP A C 1
ATOM 1003 O O . ASP A 1 124 ? 16.811 1.254 -2.958 1.00 90.69 124 ASP A O 1
ATOM 1007 N N . THR A 1 125 ? 15.485 2.229 -4.472 1.00 88.25 125 THR A N 1
ATOM 1008 C CA . THR A 1 125 ? 14.367 2.464 -3.551 1.00 88.25 125 THR A CA 1
ATOM 1009 C C . THR A 1 125 ? 13.316 1.364 -3.657 1.00 88.25 125 THR A C 1
ATOM 1011 O O . THR A 1 125 ? 13.217 0.663 -4.666 1.00 88.25 125 THR A O 1
ATOM 1014 N N . LEU A 1 126 ? 12.476 1.229 -2.628 1.00 84.06 126 LEU A N 1
ATOM 1015 C CA . LEU A 1 126 ? 11.362 0.284 -2.671 1.00 84.06 126 LEU A CA 1
ATOM 1016 C C . LEU A 1 126 ? 10.383 0.575 -3.823 1.00 84.06 126 LEU A C 1
ATOM 1018 O O . LEU A 1 126 ? 10.098 -0.366 -4.566 1.00 84.06 126 LEU A O 1
ATOM 1022 N N . PRO A 1 127 ? 9.920 1.824 -4.052 1.00 81.19 127 PRO A N 1
ATOM 1023 C CA . PRO A 1 127 ? 9.099 2.130 -5.222 1.00 81.19 127 PRO A CA 1
ATOM 1024 C C . PRO A 1 127 ? 9.797 1.760 -6.530 1.00 81.19 127 PRO A C 1
ATOM 1026 O O . PRO A 1 127 ? 9.163 1.204 -7.420 1.00 81.19 127 PRO A O 1
ATOM 1029 N N . HIS A 1 128 ? 11.109 1.989 -6.635 1.00 84.25 128 HIS A N 1
ATOM 1030 C CA . HIS A 1 128 ? 11.865 1.603 -7.818 1.00 84.25 128 HIS A CA 1
ATOM 1031 C C . HIS A 1 128 ? 11.823 0.089 -8.065 1.00 84.25 128 HIS A C 1
ATOM 1033 O O . HIS A 1 128 ? 11.308 -0.346 -9.091 1.00 84.25 128 HIS A O 1
ATOM 1039 N N . VAL A 1 129 ? 12.320 -0.728 -7.134 1.00 83.19 129 VAL A N 1
ATOM 1040 C CA . VAL A 1 129 ? 12.424 -2.189 -7.324 1.00 83.19 129 VAL A CA 1
ATOM 1041 C C . VAL A 1 129 ? 11.066 -2.811 -7.614 1.00 83.19 129 VAL A C 1
ATOM 1043 O O . VAL A 1 129 ? 10.940 -3.746 -8.407 1.00 83.19 129 VAL A O 1
ATOM 1046 N N . VAL A 1 130 ? 10.042 -2.284 -6.956 1.00 78.50 130 VAL A N 1
ATOM 1047 C CA . VAL A 1 130 ? 8.725 -2.885 -6.968 1.00 78.50 130 VAL A CA 1
ATOM 1048 C C . VAL A 1 130 ? 7.870 -2.402 -8.146 1.00 78.50 130 VAL A C 1
ATOM 1050 O O . VAL A 1 130 ? 7.105 -3.221 -8.658 1.00 78.50 130 VAL A O 1
ATOM 1053 N N . ASN A 1 131 ? 8.029 -1.151 -8.604 1.00 74.06 131 ASN A N 1
ATOM 1054 C CA . ASN A 1 131 ? 7.167 -0.527 -9.622 1.00 74.06 131 ASN A CA 1
ATOM 1055 C C . ASN A 1 131 ? 7.882 -0.035 -10.895 1.00 74.06 131 ASN A C 1
ATOM 1057 O O . ASN A 1 131 ? 7.205 0.139 -11.904 1.00 74.06 131 ASN A O 1
ATOM 1061 N N . HIS A 1 132 ? 9.190 0.255 -10.861 1.00 78.00 132 HIS A N 1
ATOM 1062 C CA . HIS A 1 132 ? 9.877 1.003 -11.937 1.00 78.00 132 HIS A CA 1
ATOM 1063 C C . HIS A 1 132 ? 11.179 0.376 -12.473 1.00 78.00 132 HIS A C 1
ATOM 1065 O O . HIS A 1 132 ? 11.640 0.748 -13.548 1.00 78.00 132 HIS A O 1
ATOM 1071 N N . CYS A 1 133 ? 11.755 -0.622 -11.800 1.00 85.50 133 CYS A N 1
ATOM 1072 C CA . CYS A 1 133 ? 12.891 -1.419 -12.280 1.00 85.50 133 CYS A CA 1
ATOM 1073 C C . CYS A 1 133 ? 12.567 -2.261 -13.532 1.00 85.50 133 CYS A C 1
ATOM 1075 O O . CYS A 1 133 ? 12.036 -3.362 -13.422 1.00 85.50 133 CYS A O 1
ATOM 1077 N N . SER A 1 134 ? 12.886 -1.767 -14.730 1.00 82.44 134 SER A N 1
ATOM 1078 C CA . SER A 1 134 ? 12.504 -2.359 -16.031 1.00 82.44 134 SER A CA 1
ATOM 1079 C C . SER A 1 134 ? 12.729 -3.874 -16.172 1.00 82.44 134 SER A C 1
ATOM 1081 O O . SER A 1 134 ? 11.927 -4.556 -16.812 1.00 82.44 134 SER A O 1
ATOM 1083 N N . LEU A 1 135 ? 13.748 -4.432 -15.513 1.00 85.44 135 LEU A N 1
ATOM 1084 C CA . LEU A 1 135 ? 14.020 -5.878 -15.457 1.00 85.44 135 LEU A CA 1
ATOM 1085 C C . LEU A 1 135 ? 12.912 -6.707 -14.784 1.00 85.44 135 LEU A C 1
ATOM 1087 O O . LEU A 1 135 ? 12.853 -7.923 -14.947 1.00 85.44 135 LEU A O 1
ATOM 1091 N N . HIS A 1 136 ? 12.030 -6.065 -14.024 1.00 80.31 136 HIS A N 1
ATOM 1092 C CA . HIS A 1 136 ? 10.873 -6.667 -13.371 1.00 80.31 136 HIS A CA 1
ATOM 1093 C C . HIS A 1 136 ? 9.542 -6.335 -14.060 1.00 80.31 136 HIS A C 1
ATOM 1095 O O . HIS A 1 136 ? 8.501 -6.777 -13.573 1.00 80.31 136 HIS A O 1
ATOM 1101 N N . SER A 1 137 ? 9.564 -5.639 -15.203 1.00 79.88 137 SER A N 1
ATOM 1102 C CA . SER A 1 137 ? 8.370 -5.206 -15.949 1.00 79.88 137 SER A CA 1
ATOM 1103 C C . SER A 1 137 ? 7.363 -6.327 -16.207 1.00 79.88 137 SER A C 1
ATOM 1105 O O . SER A 1 137 ? 6.183 -6.185 -15.888 1.00 79.88 137 SER A O 1
ATOM 1107 N N . HIS A 1 138 ? 7.833 -7.486 -16.671 1.00 83.25 138 HIS A N 1
ATOM 1108 C CA . HIS A 1 138 ? 6.987 -8.666 -16.865 1.00 83.25 138 HIS A CA 1
ATOM 1109 C C . HIS A 1 138 ? 6.304 -9.118 -15.561 1.00 83.25 138 HIS A C 1
ATOM 1111 O O . HIS A 1 138 ? 5.107 -9.399 -15.530 1.00 83.25 138 HIS A O 1
ATOM 1117 N N . GLY A 1 139 ? 7.050 -9.133 -14.453 1.00 80.56 139 GLY A N 1
ATOM 1118 C CA . GLY A 1 139 ? 6.514 -9.490 -13.142 1.00 80.56 139 GLY A CA 1
ATOM 1119 C C . GLY A 1 139 ? 5.448 -8.509 -12.652 1.00 80.56 139 GLY A C 1
ATOM 1120 O O . GLY A 1 139 ? 4.491 -8.924 -12.003 1.00 80.56 139 GLY A O 1
ATOM 1121 N N . TRP A 1 140 ? 5.571 -7.221 -12.974 1.00 75.94 140 TRP A N 1
ATOM 1122 C CA . TRP A 1 140 ? 4.547 -6.227 -12.645 1.00 75.94 140 TRP A CA 1
ATOM 1123 C C . TRP A 1 140 ? 3.275 -6.455 -13.441 1.00 75.94 140 TRP A C 1
ATOM 1125 O O . TRP A 1 140 ? 2.196 -6.455 -12.855 1.00 75.94 140 TRP A O 1
ATOM 1135 N N . GLN A 1 141 ? 3.404 -6.717 -14.744 1.00 79.00 141 GLN A N 1
ATOM 1136 C CA . GLN A 1 141 ? 2.258 -6.982 -15.606 1.00 79.00 141 GLN A CA 1
ATOM 1137 C C . GLN A 1 141 ? 1.472 -8.203 -15.123 1.00 79.00 141 GLN A C 1
ATOM 1139 O O . GLN A 1 141 ? 0.250 -8.145 -15.021 1.00 79.00 141 GLN A O 1
ATOM 1144 N N . LEU A 1 142 ? 2.159 -9.287 -14.749 1.00 82.50 142 LEU A N 1
ATOM 1145 C CA . LEU A 1 142 ? 1.506 -10.476 -14.196 1.00 82.50 142 LEU A CA 1
ATOM 1146 C C . LEU A 1 142 ? 0.751 -10.177 -12.896 1.00 82.50 142 LEU A C 1
ATOM 1148 O O . LEU A 1 142 ? -0.367 -10.655 -12.714 1.00 82.50 142 LEU A O 1
ATOM 1152 N N . ARG A 1 143 ? 1.329 -9.374 -11.994 1.00 77.81 143 ARG A N 1
ATOM 1153 C CA . ARG A 1 143 ? 0.655 -8.977 -10.746 1.00 77.81 143 ARG A CA 1
ATOM 1154 C C . ARG A 1 143 ? -0.542 -8.069 -11.004 1.00 77.81 143 ARG A C 1
ATOM 1156 O O . ARG A 1 143 ? -1.578 -8.251 -10.372 1.00 77.81 143 ARG A O 1
ATOM 1163 N N . HIS A 1 144 ? -0.402 -7.125 -11.931 1.00 77.75 144 HIS A N 1
ATOM 1164 C CA . HIS A 1 144 ? -1.488 -6.259 -12.370 1.00 77.75 144 HIS A CA 1
ATOM 1165 C C . HIS A 1 144 ? -2.649 -7.093 -12.931 1.00 77.75 144 HIS A C 1
ATOM 1167 O O . HIS A 1 144 ? -3.775 -6.968 -12.453 1.00 77.75 144 HIS A O 1
ATOM 1173 N N . ASN A 1 145 ? -2.362 -8.007 -13.863 1.00 82.44 145 ASN A N 1
ATO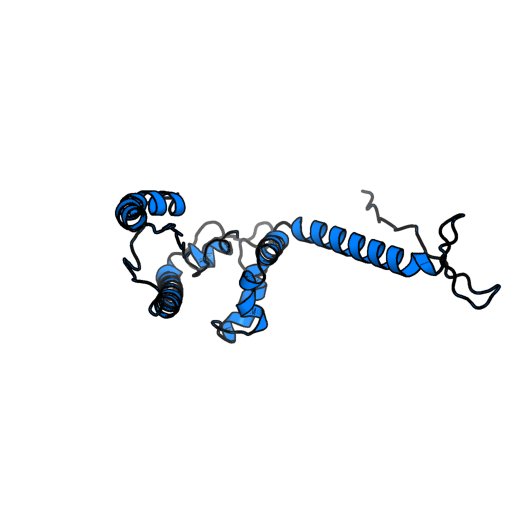M 1174 C CA . ASN A 1 145 ? -3.357 -8.892 -14.471 1.00 82.44 145 ASN A CA 1
ATOM 1175 C C . ASN A 1 145 ? -4.050 -9.769 -13.424 1.00 82.44 145 ASN A C 1
ATOM 1177 O O . ASN A 1 145 ? -5.272 -9.762 -13.348 1.00 82.44 145 ASN A O 1
ATOM 1181 N N . ALA A 1 146 ? -3.289 -10.422 -12.539 1.00 81.94 146 ALA A N 1
ATOM 1182 C CA . ALA A 1 146 ? -3.849 -11.282 -11.493 1.00 81.94 146 ALA A CA 1
ATOM 1183 C C . ALA A 1 146 ? -4.859 -10.556 -10.593 1.00 81.94 146 ALA A C 1
ATOM 1185 O O . ALA A 1 146 ? -5.756 -11.172 -10.016 1.00 81.94 146 ALA A O 1
ATOM 1186 N N . ILE A 1 147 ? -4.697 -9.247 -10.435 1.00 78.56 147 ILE A N 1
ATOM 1187 C CA . ILE A 1 147 ? -5.574 -8.429 -9.620 1.00 78.56 147 ILE A CA 1
ATOM 1188 C C . ILE A 1 147 ? -6.756 -7.906 -10.437 1.00 78.56 147 ILE A C 1
ATOM 1190 O O . ILE A 1 147 ? -7.884 -8.022 -9.962 1.00 78.56 147 ILE A O 1
ATOM 1194 N N . ALA A 1 148 ? -6.543 -7.460 -11.676 1.00 82.06 148 ALA A N 1
ATOM 1195 C CA . ALA A 1 148 ? -7.633 -7.170 -12.606 1.00 82.06 148 ALA A CA 1
ATOM 1196 C C . ALA A 1 148 ? -8.592 -8.371 -12.744 1.00 82.06 148 ALA A C 1
ATOM 1198 O O . ALA A 1 148 ? -9.800 -8.207 -12.575 1.00 82.06 148 ALA A O 1
ATOM 1199 N N . ASP A 1 149 ? -8.059 -9.583 -12.916 1.00 85.38 149 ASP A N 1
ATOM 1200 C CA . ASP A 1 149 ? -8.825 -10.829 -13.045 1.00 85.38 149 ASP A CA 1
ATOM 1201 C C . ASP A 1 149 ? -9.701 -11.108 -11.818 1.00 85.38 149 ASP A C 1
ATOM 1203 O O . ASP A 1 149 ? -10.843 -11.553 -11.940 1.00 85.38 149 ASP A O 1
ATOM 1207 N N . ARG A 1 150 ? -9.201 -10.814 -10.611 1.00 84.69 150 ARG A N 1
ATOM 1208 C CA . ARG A 1 150 ? -9.971 -10.990 -9.369 1.00 84.69 150 ARG A CA 1
ATOM 1209 C C . ARG A 1 150 ? -11.165 -10.054 -9.303 1.00 84.69 150 ARG A C 1
ATOM 1211 O O . ARG A 1 150 ? -12.234 -10.483 -8.874 1.00 84.69 150 ARG A O 1
ATOM 1218 N N . ILE A 1 151 ? -11.001 -8.801 -9.717 1.00 83.06 151 ILE A N 1
ATOM 1219 C CA . ILE A 1 151 ? -12.120 -7.859 -9.701 1.00 83.06 151 ILE A CA 1
ATOM 1220 C C . ILE A 1 151 ? -13.106 -8.148 -10.812 1.00 83.06 151 ILE A C 1
ATOM 1222 O O . ILE A 1 151 ? -14.303 -8.143 -10.549 1.00 83.06 151 ILE A O 1
ATOM 1226 N N . VAL A 1 152 ? -12.625 -8.494 -12.001 1.00 86.56 152 VAL A N 1
ATOM 1227 C CA . VAL A 1 152 ? -13.471 -8.994 -13.087 1.00 86.56 152 VAL A CA 1
ATOM 1228 C C . VAL A 1 152 ? -14.325 -10.157 -12.582 1.00 86.56 152 VAL A C 1
ATOM 1230 O O . VAL A 1 152 ? -15.546 -10.093 -12.665 1.00 86.56 152 VAL A O 1
ATOM 1233 N N . LYS A 1 153 ? -13.718 -11.161 -11.943 1.00 88.69 153 LYS A N 1
ATOM 1234 C CA . LYS A 1 153 ? -14.437 -12.311 -11.376 1.00 88.69 153 LYS A CA 1
ATOM 1235 C C . LYS A 1 153 ? -15.446 -11.925 -10.288 1.00 88.69 153 LYS A C 1
ATOM 1237 O O . LYS A 1 153 ? -16.533 -12.491 -10.235 1.00 88.69 153 LYS A O 1
ATOM 1242 N N . ALA A 1 154 ? -15.104 -10.982 -9.411 1.00 87.44 154 ALA A N 1
ATOM 1243 C CA . ALA A 1 154 ? -15.997 -10.532 -8.343 1.00 87.44 154 ALA A CA 1
ATOM 1244 C C . ALA A 1 154 ? -17.178 -9.688 -8.859 1.00 87.44 154 ALA A C 1
ATOM 1246 O O . ALA A 1 154 ? -18.257 -9.714 -8.262 1.00 87.44 154 ALA A O 1
ATOM 1247 N N . LEU A 1 155 ? -16.976 -8.943 -9.950 1.00 87.12 155 LEU A N 1
ATOM 1248 C CA . LEU A 1 155 ? -17.972 -8.055 -10.551 1.00 87.12 155 LEU A CA 1
ATOM 1249 C C . LEU A 1 155 ? -18.833 -8.732 -11.615 1.00 87.12 155 LEU A C 1
ATOM 1251 O O . LEU A 1 155 ? -19.976 -8.323 -11.768 1.00 87.12 155 LEU A O 1
ATOM 1255 N N . GLN A 1 156 ? -18.343 -9.772 -12.293 1.00 87.75 156 GLN A N 1
ATOM 1256 C CA . GLN A 1 156 ? -19.080 -10.541 -13.307 1.00 87.75 156 GLN A CA 1
ATOM 1257 C C . GLN A 1 156 ? -20.550 -10.843 -12.951 1.00 87.75 156 GLN A C 1
ATOM 1259 O O . GLN A 1 156 ? -21.405 -10.611 -13.801 1.00 87.75 156 GLN A O 1
ATOM 1264 N N . PRO A 1 157 ? -20.900 -11.306 -11.732 1.00 90.50 157 PRO A N 1
ATOM 1265 C CA . PRO A 1 157 ? -22.300 -11.581 -11.393 1.00 90.50 157 PRO A CA 1
ATOM 1266 C C . PRO A 1 157 ? -23.145 -10.330 -11.089 1.00 90.50 157 PRO A C 1
ATOM 1268 O O . PRO A 1 157 ? -24.352 -10.450 -10.906 1.00 90.50 157 PRO A O 1
ATOM 1271 N N . LYS A 1 158 ? -22.534 -9.147 -10.959 1.00 86.69 158 LYS A N 1
ATOM 1272 C CA . LYS A 1 158 ? -23.173 -7.919 -10.449 1.00 86.69 158 LYS A CA 1
ATOM 1273 C C . LYS A 1 158 ? -23.106 -6.730 -11.406 1.00 86.69 158 LYS A C 1
ATOM 1275 O O . LYS A 1 158 ? -23.801 -5.746 -11.176 1.00 86.69 158 LYS A O 1
ATOM 1280 N N . ALA A 1 159 ? -22.247 -6.776 -12.418 1.00 83.31 159 ALA A N 1
ATOM 1281 C CA . ALA A 1 159 ? -21.984 -5.649 -13.295 1.00 83.31 159 ALA A CA 1
ATOM 1282 C C . ALA A 1 159 ? -21.545 -6.101 -14.690 1.00 83.31 159 ALA A C 1
ATOM 1284 O O . ALA A 1 159 ? -20.824 -7.087 -14.852 1.00 83.31 159 ALA A O 1
ATOM 1285 N N . THR A 1 160 ? -21.922 -5.310 -15.692 1.00 82.12 160 THR A N 1
ATOM 1286 C CA . THR A 1 160 ? -21.439 -5.460 -17.066 1.00 82.12 160 THR A CA 1
ATOM 1287 C C . THR A 1 160 ? -20.060 -4.827 -17.198 1.00 82.12 160 THR A C 1
ATOM 1289 O O . THR A 1 160 ? -19.856 -3.662 -16.856 1.00 82.12 160 THR A O 1
ATOM 1292 N N . ILE A 1 161 ? -19.097 -5.589 -17.710 1.00 82.44 161 ILE A N 1
ATOM 1293 C CA . ILE A 1 161 ? -17.716 -5.132 -17.863 1.00 82.44 161 ILE A CA 1
ATOM 1294 C C . ILE A 1 161 ? -17.546 -4.517 -19.250 1.00 82.44 161 ILE A C 1
ATOM 1296 O O . ILE A 1 161 ? -17.634 -5.216 -20.253 1.00 82.44 161 ILE A O 1
ATOM 1300 N N . LEU A 1 162 ? -17.284 -3.209 -19.301 1.00 79.88 162 LEU A N 1
ATOM 1301 C CA . LEU A 1 162 ? -17.158 -2.469 -20.563 1.00 79.88 162 LEU A CA 1
ATOM 1302 C C . LEU A 1 162 ? -15.769 -2.596 -21.205 1.00 79.88 162 LEU A C 1
ATOM 1304 O O . LEU A 1 162 ? -15.649 -2.618 -22.425 1.00 79.88 162 LEU A O 1
ATOM 1308 N N . SER A 1 163 ? -14.702 -2.629 -20.400 1.00 76.75 163 SER A N 1
ATOM 1309 C CA . SER A 1 163 ? -13.323 -2.731 -20.898 1.00 76.75 163 SER A CA 1
ATOM 1310 C C . SER A 1 163 ? -12.357 -3.215 -19.812 1.00 76.75 163 SER A C 1
ATOM 1312 O O . SER A 1 163 ? -12.579 -2.969 -18.627 1.00 76.75 163 SER A O 1
ATOM 1314 N N . ILE A 1 164 ? -11.274 -3.886 -20.220 1.00 77.75 164 ILE A N 1
ATOM 1315 C CA . ILE A 1 164 ? -10.216 -4.417 -19.341 1.00 77.75 164 ILE A CA 1
ATOM 1316 C C . ILE A 1 164 ? -8.848 -4.073 -19.961 1.00 77.75 164 ILE A C 1
ATOM 1318 O O . ILE A 1 164 ? -8.725 -4.039 -21.186 1.00 77.75 164 ILE A O 1
ATOM 1322 N N . ASN A 1 165 ? -7.833 -3.802 -19.126 1.00 72.69 165 ASN A N 1
ATOM 1323 C CA . ASN A 1 165 ? -6.427 -3.590 -19.523 1.00 72.69 165 ASN A CA 1
ATOM 1324 C C . ASN A 1 165 ? -6.204 -2.533 -20.620 1.00 72.69 165 ASN A C 1
ATOM 1326 O O . ASN A 1 165 ? -5.332 -2.668 -21.474 1.00 72.69 165 ASN A O 1
ATOM 1330 N N . GLN A 1 166 ? -6.996 -1.463 -20.595 1.00 73.06 166 GLN A N 1
ATOM 1331 C CA . GLN A 1 166 ? -6.825 -0.346 -21.519 1.00 73.06 166 GLN A CA 1
ATOM 1332 C C . GLN A 1 166 ? -5.686 0.556 -21.053 1.00 73.06 166 GLN A C 1
ATOM 1334 O O . GLN A 1 166 ? -5.696 1.003 -19.903 1.00 73.06 166 GLN A O 1
ATOM 1339 N N . ASN A 1 167 ? -4.750 0.861 -21.955 1.00 65.31 167 ASN A N 1
ATOM 1340 C CA . ASN A 1 167 ? -3.687 1.819 -21.677 1.00 65.31 167 ASN A CA 1
ATOM 1341 C C . ASN A 1 167 ? -4.299 3.196 -21.363 1.00 65.31 167 ASN A C 1
ATOM 1343 O O . ASN A 1 167 ? -5.272 3.620 -21.995 1.00 65.31 167 ASN A O 1
ATOM 1347 N N . VAL A 1 168 ? -3.763 3.866 -20.349 1.00 62.22 168 VAL A N 1
ATOM 1348 C CA . VAL A 1 168 ? -4.155 5.221 -19.963 1.00 62.22 168 VAL A CA 1
ATOM 1349 C C . VAL A 1 168 ? -2.905 6.063 -20.097 1.00 62.22 168 VAL A C 1
ATOM 1351 O O . VAL A 1 168 ? -1.959 5.891 -19.339 1.00 62.22 168 VAL A O 1
ATOM 1354 N N . CYS A 1 169 ? -2.891 6.927 -21.102 1.00 55.09 169 CYS A N 1
ATOM 1355 C CA . CYS A 1 169 ? -1.741 7.759 -21.440 1.00 55.09 169 CYS A CA 1
ATOM 1356 C C . CYS A 1 169 ? -1.505 8.916 -20.454 1.00 55.09 169 CYS A C 1
ATOM 1358 O O . CYS A 1 169 ? -0.447 9.538 -20.504 1.00 55.09 169 CYS A O 1
ATOM 1360 N N . ASP A 1 170 ? -2.441 9.174 -19.535 1.00 56.19 170 ASP A N 1
ATOM 1361 C CA . ASP A 1 170 ? -2.461 10.416 -18.764 1.00 56.19 170 ASP A CA 1
ATOM 1362 C C . ASP A 1 170 ? -2.021 10.235 -17.307 1.00 56.19 170 ASP A C 1
ATOM 1364 O O . ASP A 1 170 ? -2.423 9.300 -16.607 1.00 56.19 170 ASP A O 1
ATOM 1368 N N . THR A 1 171 ? -1.262 11.216 -16.813 1.00 56.66 171 THR A N 1
ATOM 1369 C CA . THR A 1 171 ? -0.842 11.340 -15.408 1.00 56.66 171 THR A CA 1
ATOM 1370 C C . THR A 1 171 ? -2.021 11.528 -14.450 1.00 56.66 171 THR A C 1
ATOM 1372 O O . THR A 1 171 ? -1.907 11.172 -13.278 1.00 56.66 171 THR A O 1
ATOM 1375 N N . ASN A 1 172 ? -3.172 12.001 -14.945 1.00 65.56 172 ASN A N 1
ATOM 1376 C CA . ASN A 1 172 ? -4.393 12.213 -14.167 1.00 65.56 172 ASN A CA 1
ATOM 1377 C C . ASN A 1 172 ? -5.466 11.145 -14.452 1.00 65.56 172 ASN A C 1
ATOM 1379 O O . ASN A 1 172 ? -6.635 11.424 -14.711 1.00 65.56 172 ASN A O 1
ATOM 1383 N N . SER A 1 173 ? -5.036 9.880 -14.422 1.00 68.62 173 SER A N 1
ATOM 1384 C CA . SER A 1 173 ? -5.831 8.707 -14.814 1.00 68.62 173 SER A CA 1
ATOM 1385 C C . SER A 1 173 ? -7.197 8.562 -14.127 1.00 68.62 173 SER A C 1
ATOM 1387 O O . SER A 1 173 ? -8.075 7.915 -14.692 1.00 68.62 173 SER A O 1
ATOM 1389 N N . TYR A 1 174 ? -7.408 9.146 -12.942 1.00 73.44 174 TYR A N 1
ATOM 1390 C CA . TYR A 1 174 ? -8.710 9.130 -12.268 1.00 73.44 174 TYR A CA 1
ATOM 1391 C C . TYR A 1 174 ? -9.714 10.047 -12.978 1.00 73.44 174 TYR A C 1
ATOM 1393 O O . TYR A 1 174 ? -10.763 9.589 -13.429 1.00 73.44 174 TYR A O 1
ATOM 1401 N N . GLU A 1 175 ? -9.357 11.323 -13.132 1.00 79.38 175 GLU A N 1
ATOM 1402 C CA . GLU A 1 175 ? -10.200 12.345 -13.759 1.00 79.38 175 GLU A CA 1
ATOM 1403 C C . GLU A 1 175 ? -10.413 12.049 -15.246 1.00 79.38 175 GLU A C 1
ATOM 1405 O O . GLU A 1 175 ? -11.557 12.013 -15.695 1.00 79.38 175 GLU A O 1
ATOM 1410 N N . SER A 1 176 ? -9.356 11.674 -15.981 1.00 79.12 176 SER A N 1
ATOM 1411 C CA . SER A 1 176 ? -9.474 11.284 -17.395 1.00 79.12 176 SER A CA 1
ATOM 1412 C C . SER A 1 176 ? -10.467 10.133 -17.606 1.00 79.12 176 SER A C 1
ATOM 1414 O O . SER A 1 176 ? -11.153 10.074 -18.627 1.00 79.12 176 SER A O 1
ATOM 1416 N N . LYS A 1 177 ? -10.572 9.191 -16.655 1.00 78.25 177 LYS A N 1
ATOM 1417 C CA . LYS A 1 177 ? -11.539 8.083 -16.740 1.00 78.25 177 LYS A CA 1
ATOM 1418 C C . LYS A 1 177 ? -12.962 8.535 -16.447 1.00 78.25 177 LYS A C 1
ATOM 1420 O O . LYS A 1 177 ? -13.867 8.030 -17.104 1.00 78.25 177 LYS A O 1
ATOM 1425 N N . ILE A 1 178 ? -13.162 9.465 -15.514 1.00 83.50 178 ILE A N 1
ATOM 1426 C CA . ILE A 1 178 ? -14.482 10.060 -15.270 1.00 83.50 178 ILE A CA 1
ATOM 1427 C C . ILE A 1 178 ? -14.950 10.764 -16.538 1.00 83.50 178 ILE A C 1
ATOM 1429 O O . ILE A 1 178 ? -15.969 10.368 -17.091 1.00 83.50 178 ILE A O 1
ATOM 1433 N N . THR A 1 179 ? -14.153 11.692 -17.070 1.00 87.50 179 THR A N 1
ATOM 1434 C CA . THR A 1 179 ? -14.493 12.449 -18.284 1.00 87.50 179 THR A CA 1
ATOM 1435 C C . THR A 1 179 ? -14.756 11.536 -19.482 1.00 87.50 179 THR A C 1
ATOM 1437 O O . THR A 1 179 ? -15.703 11.752 -20.231 1.00 87.50 179 THR A O 1
ATOM 1440 N N . LYS A 1 180 ? -13.970 10.463 -19.658 1.00 84.44 180 LYS A N 1
ATOM 1441 C CA . LYS A 1 180 ? -14.173 9.502 -20.756 1.00 84.44 180 LYS A CA 1
ATOM 1442 C C . LYS A 1 180 ? -15.537 8.806 -20.703 1.00 84.44 180 LYS A C 1
ATOM 1444 O O . LYS A 1 180 ? -16.100 8.507 -21.755 1.00 84.44 180 LYS A O 1
ATOM 1449 N N . TYR A 1 181 ? -16.028 8.480 -19.509 1.00 86.19 181 TYR A N 1
ATOM 1450 C CA . TYR A 1 181 ? -17.252 7.693 -19.334 1.00 86.19 181 TYR A CA 1
ATOM 1451 C C . TYR A 1 181 ? -18.470 8.530 -18.933 1.00 86.19 181 TYR A C 1
ATOM 1453 O O . TYR A 1 181 ? -19.583 8.015 -18.979 1.00 86.19 181 TYR A O 1
ATOM 1461 N N . GLU A 1 182 ? -18.294 9.807 -18.593 1.00 90.44 182 GLU A N 1
ATOM 1462 C CA . GLU A 1 182 ? -19.365 10.755 -18.267 1.00 90.44 182 GLU A CA 1
ATOM 1463 C C . GLU A 1 182 ? -20.479 10.816 -19.331 1.00 90.44 182 GLU A C 1
ATOM 1465 O O . GLU A 1 182 ? -21.652 10.767 -18.949 1.00 90.44 182 GLU A O 1
ATOM 1470 N N . PRO A 1 183 ? -20.184 10.767 -20.650 1.00 92.62 183 PRO A N 1
ATOM 1471 C CA . PRO A 1 183 ? -21.225 10.720 -21.679 1.00 92.62 183 PRO A CA 1
ATOM 1472 C C . PRO A 1 183 ? -22.135 9.482 -21.626 1.00 92.62 183 PRO A C 1
ATOM 1474 O O . PRO A 1 183 ? -23.165 9.459 -22.295 1.00 92.62 183 PRO A O 1
ATOM 1477 N N . LEU A 1 184 ? -21.785 8.444 -20.857 1.00 88.50 184 LEU A N 1
ATOM 1478 C CA . LEU A 1 184 ? -22.618 7.253 -20.682 1.00 88.50 184 LEU A CA 1
ATOM 1479 C C . LEU A 1 184 ? -23.715 7.435 -19.628 1.00 88.50 184 LEU A C 1
ATOM 1481 O O . LEU A 1 184 ? -24.601 6.592 -19.560 1.00 88.50 184 LEU A O 1
ATOM 1485 N N . LEU A 1 185 ? -23.676 8.488 -18.804 1.00 90.31 185 LEU A N 1
ATOM 1486 C CA . LEU A 1 185 ? -24.632 8.711 -17.710 1.00 90.31 185 LEU A CA 1
ATOM 1487 C C . LEU A 1 185 ? -26.044 9.140 -18.154 1.00 90.31 185 LEU A C 1
ATOM 1489 O O . LEU A 1 185 ? -27.009 8.613 -17.589 1.00 90.31 185 LEU A O 1
ATOM 1493 N N . PRO A 1 186 ? -26.226 10.039 -19.148 1.00 93.75 186 PRO A N 1
ATOM 1494 C CA . PRO A 1 186 ? -27.546 10.569 -19.502 1.00 93.75 186 PRO A CA 1
ATOM 1495 C C . PRO A 1 186 ? -28.621 9.513 -19.830 1.00 93.75 186 PRO A C 1
ATOM 1497 O O . PRO A 1 186 ? -29.741 9.659 -19.338 1.00 93.75 186 PRO A O 1
ATOM 1500 N N . PRO A 1 187 ? -28.330 8.418 -20.567 1.00 91.81 187 PRO A N 1
ATOM 1501 C CA . PRO A 1 187 ? -29.312 7.360 -20.822 1.00 91.81 187 PRO A CA 1
ATOM 1502 C C . PRO A 1 187 ? -29.845 6.682 -19.553 1.00 91.81 187 PRO A C 1
ATOM 1504 O O . PRO A 1 187 ? -31.019 6.330 -19.496 1.00 91.81 187 PRO A O 1
ATOM 1507 N N . TYR A 1 188 ? -29.008 6.510 -18.527 1.00 89.00 188 TYR A N 1
ATOM 1508 C CA . TYR A 1 188 ? -29.425 5.900 -17.262 1.00 89.00 188 TYR A CA 1
ATOM 1509 C C . TYR A 1 188 ? -30.188 6.897 -16.382 1.00 89.00 188 TYR A C 1
ATOM 1511 O O . TYR A 1 188 ? -31.167 6.516 -15.745 1.00 89.00 188 TYR A O 1
ATOM 1519 N N . HIS A 1 189 ? -29.807 8.179 -16.397 1.00 91.31 189 HIS A N 1
ATOM 1520 C CA . HIS A 1 189 ? -30.598 9.231 -15.751 1.00 91.31 189 HIS A CA 1
ATOM 1521 C C . HIS A 1 189 ? -32.005 9.339 -16.351 1.00 91.31 189 HIS A C 1
ATOM 1523 O O . HIS A 1 189 ? -32.976 9.463 -15.608 1.00 91.31 189 HIS A O 1
ATOM 1529 N N . ALA A 1 190 ? -32.137 9.207 -17.675 1.00 92.00 190 ALA A N 1
ATOM 1530 C CA . ALA A 1 190 ? -33.433 9.192 -18.357 1.00 92.00 190 ALA A CA 1
ATOM 1531 C C . ALA A 1 190 ? -34.318 7.993 -17.961 1.00 92.00 190 ALA A C 1
ATOM 1533 O O . ALA A 1 190 ? -35.540 8.081 -18.033 1.00 92.00 190 ALA A O 1
ATOM 1534 N N . GLN A 1 191 ? -33.720 6.893 -17.493 1.00 92.44 191 GLN A N 1
ATOM 1535 C CA . GLN A 1 191 ? -34.429 5.733 -16.934 1.00 92.44 191 GLN A CA 1
ATOM 1536 C C . GLN A 1 191 ? -34.786 5.910 -15.444 1.00 92.44 191 GLN A C 1
ATOM 1538 O O . GLN A 1 191 ? -35.287 4.979 -14.817 1.00 92.44 191 GLN A O 1
ATOM 1543 N N . GLY A 1 192 ? -34.513 7.080 -14.856 1.00 92.31 192 GLY A N 1
ATOM 1544 C CA . GLY A 1 192 ? -34.742 7.363 -13.438 1.00 92.31 192 GLY A CA 1
ATOM 1545 C C . GLY A 1 192 ? -33.683 6.775 -12.499 1.00 92.31 192 GLY A C 1
ATOM 1546 O O . GLY A 1 192 ? -33.898 6.736 -11.289 1.00 92.31 192 GLY A O 1
ATOM 1547 N N . LEU A 1 193 ? -32.545 6.309 -13.024 1.00 89.25 193 LEU A N 1
ATOM 1548 C CA . LEU A 1 193 ? -31.436 5.788 -12.222 1.00 89.25 193 LEU A CA 1
ATOM 1549 C C . LEU A 1 193 ? -30.461 6.909 -11.827 1.00 89.25 193 LEU A C 1
ATOM 1551 O O . LEU A 1 193 ? -30.367 7.944 -12.488 1.00 89.25 193 LEU A O 1
ATOM 1555 N N . ASN A 1 194 ? -29.684 6.676 -10.764 1.00 87.81 194 ASN A N 1
ATOM 1556 C CA . ASN A 1 194 ? -28.594 7.560 -10.337 1.00 87.81 194 ASN A CA 1
ATOM 1557 C C . ASN A 1 194 ? -27.222 6.884 -10.559 1.00 87.81 194 ASN A C 1
ATOM 1559 O O . ASN A 1 194 ? -26.629 6.373 -9.604 1.00 87.81 194 ASN A O 1
ATOM 1563 N N . PRO A 1 195 ? -26.749 6.775 -11.816 1.00 86.81 195 PRO A N 1
ATOM 1564 C CA . PRO A 1 195 ? -25.459 6.170 -12.135 1.00 86.81 195 PRO A CA 1
ATOM 1565 C C . PRO A 1 195 ? -24.284 6.997 -11.582 1.00 86.81 195 PRO A C 1
ATOM 1567 O O . PRO A 1 195 ? -24.284 8.223 -11.637 1.00 86.81 195 PRO A O 1
ATOM 1570 N N . VAL A 1 196 ? -23.240 6.318 -11.096 1.00 84.25 196 VAL A N 1
ATOM 1571 C CA . VAL A 1 196 ? -21.986 6.944 -10.642 1.00 84.25 196 VAL A CA 1
ATOM 1572 C C . VAL A 1 196 ? -20.804 6.236 -11.292 1.00 84.25 196 VAL A C 1
ATOM 1574 O O . VAL A 1 196 ? -20.748 5.006 -11.325 1.00 84.25 196 VAL A O 1
ATOM 1577 N N . ILE A 1 197 ? -19.833 7.009 -11.782 1.00 82.75 197 ILE A N 1
ATOM 1578 C CA . ILE A 1 197 ? -18.572 6.473 -12.303 1.00 82.75 197 ILE A CA 1
ATOM 1579 C C . ILE A 1 197 ? -17.593 6.364 -11.145 1.00 82.75 197 ILE A C 1
ATOM 1581 O O . ILE A 1 197 ? -17.227 7.365 -10.534 1.00 82.75 197 ILE A O 1
ATOM 1585 N N . VAL A 1 198 ? -17.140 5.143 -10.869 1.00 79.31 198 VAL A N 1
ATOM 1586 C CA . VAL A 1 198 ? -16.110 4.875 -9.862 1.00 79.31 198 VAL A CA 1
ATOM 1587 C C . VAL A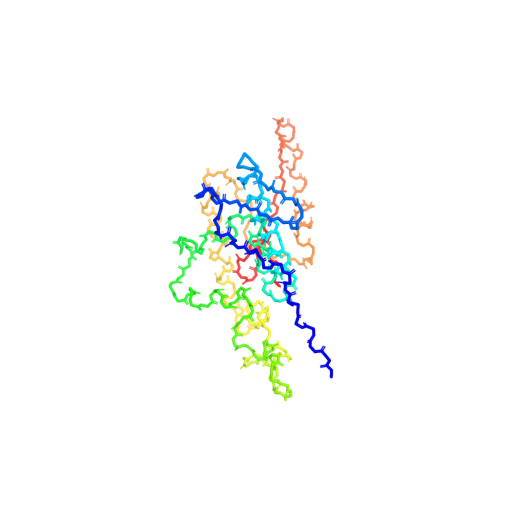 1 198 ? -14.885 4.303 -10.572 1.00 79.31 198 VAL A C 1
ATOM 1589 O O . VAL A 1 198 ? -14.830 3.095 -10.823 1.00 79.31 198 VAL A O 1
ATOM 1592 N N . PRO A 1 199 ? -13.902 5.146 -10.945 1.00 74.19 199 PRO A N 1
ATOM 1593 C CA . PRO A 1 199 ? -12.662 4.667 -11.520 1.00 74.19 199 PRO A CA 1
ATOM 1594 C C . PRO A 1 199 ? -11.913 3.810 -10.513 1.00 74.19 199 PRO A C 1
ATOM 1596 O O . PRO A 1 199 ? -11.672 4.184 -9.365 1.00 74.19 199 PRO A O 1
ATOM 1599 N N . ILE A 1 200 ? -11.495 2.657 -10.997 1.00 71.00 200 ILE A N 1
ATOM 1600 C CA . ILE A 1 200 ? -10.683 1.715 -10.264 1.00 71.00 200 ILE A CA 1
ATOM 1601 C C . ILE A 1 200 ? -9.282 1.776 -10.869 1.00 71.00 200 ILE A C 1
ATOM 1603 O O . ILE A 1 200 ? -9.067 1.361 -12.008 1.00 71.00 200 ILE A O 1
ATOM 1607 N N . LEU A 1 201 ? -8.330 2.324 -10.116 1.00 66.62 201 LEU A N 1
ATOM 1608 C CA . LEU A 1 201 ? -6.938 2.417 -10.545 1.00 66.62 201 LEU A CA 1
ATOM 1609 C C . LEU A 1 201 ? -6.118 1.310 -9.900 1.00 66.62 201 LEU A C 1
ATOM 1611 O O . LEU A 1 201 ? -6.017 1.251 -8.675 1.00 66.62 201 LEU A O 1
ATOM 1615 N N . VAL A 1 202 ? -5.521 0.468 -10.740 1.00 62.38 202 VAL A N 1
ATOM 1616 C CA . VAL A 1 202 ? -4.655 -0.641 -10.341 1.00 62.38 202 VAL A CA 1
ATOM 1617 C C . VAL A 1 202 ? -3.214 -0.257 -10.668 1.00 62.38 202 VAL A C 1
ATOM 1619 O O . VAL A 1 202 ? -2.843 -0.139 -11.830 1.00 62.38 202 VAL A O 1
ATOM 1622 N N . GLY A 1 203 ? -2.395 -0.016 -9.647 1.00 55.19 203 GLY A N 1
ATOM 1623 C CA . GLY A 1 203 ? -0.971 0.284 -9.819 1.00 55.19 203 GLY A CA 1
ATOM 1624 C C . GLY A 1 203 ? -0.144 -0.949 -10.210 1.00 55.19 203 GLY A C 1
ATOM 1625 O O . GLY A 1 203 ? -0.626 -2.078 -10.161 1.00 55.19 203 GLY A O 1
ATOM 1626 N N . ALA A 1 204 ? 1.147 -0.755 -10.510 1.00 50.03 204 ALA A N 1
ATOM 1627 C CA . ALA A 1 204 ? 2.114 -1.806 -10.896 1.00 50.03 204 ALA A CA 1
ATOM 1628 C C . ALA A 1 204 ? 2.335 -2.927 -9.842 1.00 50.03 204 ALA A C 1
ATOM 1630 O O . ALA A 1 204 ? 2.971 -3.958 -10.093 1.00 50.03 204 ALA A O 1
ATOM 1631 N N . LEU A 1 205 ? 1.786 -2.744 -8.643 1.00 49.84 205 LEU A N 1
ATOM 1632 C CA . LEU A 1 205 ? 1.740 -3.728 -7.561 1.00 49.84 205 LEU A CA 1
ATOM 1633 C C . LEU A 1 205 ? 0.425 -4.501 -7.462 1.00 49.84 205 LEU A C 1
ATOM 1635 O O . LEU A 1 205 ? 0.287 -5.359 -6.594 1.00 49.84 205 LEU A O 1
ATOM 1639 N N . GLY A 1 206 ? -0.553 -4.145 -8.289 1.00 47.88 206 GLY A N 1
ATOM 1640 C CA . GLY A 1 206 ? -1.956 -4.406 -8.027 1.00 47.88 206 GLY A CA 1
ATOM 1641 C C . GLY A 1 206 ? -2.458 -3.769 -6.726 1.00 47.88 206 GLY A C 1
ATOM 1642 O O . GLY A 1 206 ? -3.401 -4.245 -6.107 1.00 47.88 206 GLY A O 1
ATOM 1643 N N . SER A 1 207 ? -1.834 -2.670 -6.303 1.00 46.56 207 SER A N 1
ATOM 1644 C CA . SER A 1 207 ? -2.390 -1.758 -5.307 1.00 46.56 207 SER A CA 1
ATOM 1645 C C . SER A 1 207 ? -3.531 -0.957 -5.941 1.00 46.56 207 SER A C 1
ATOM 1647 O O . SER A 1 207 ? -3.380 -0.431 -7.040 1.00 46.56 207 SER A O 1
ATOM 1649 N N . TRP A 1 208 ? -4.677 -0.886 -5.270 1.00 47.59 208 TRP A N 1
ATOM 1650 C CA . TRP A 1 208 ? -5.877 -0.174 -5.732 1.00 47.59 208 TRP A CA 1
ATOM 1651 C C . TRP A 1 208 ? -5.879 1.197 -5.098 1.00 47.59 208 TRP A C 1
ATOM 1653 O O . TRP A 1 208 ? -5.497 1.275 -3.953 1.00 47.59 208 TRP A O 1
ATOM 1663 N N . PHE A 1 209 ? -6.309 2.291 -5.706 1.00 36.38 209 PHE A N 1
ATOM 1664 C CA . PHE A 1 209 ? -6.531 3.513 -4.907 1.00 36.38 209 PHE A CA 1
ATOM 1665 C C . PHE A 1 209 ? -7.598 3.220 -3.814 1.00 36.38 209 PHE A C 1
ATOM 1667 O O . PHE A 1 209 ? -8.628 2.652 -4.182 1.00 36.38 209 PHE A O 1
ATOM 1674 N N . PRO A 1 210 ? -7.400 3.468 -2.487 1.00 34.91 210 PRO A N 1
ATOM 1675 C CA . PRO A 1 210 ? -6.421 4.326 -1.782 1.00 34.91 210 PRO A CA 1
ATOM 1676 C C . PRO A 1 210 ? -5.098 3.664 -1.312 1.00 34.91 210 PRO A C 1
ATOM 1678 O O . PRO A 1 210 ? -4.321 4.262 -0.576 1.00 34.91 210 PRO A O 1
ATOM 1681 N N . TRP A 1 211 ? -4.791 2.445 -1.736 1.00 43.91 211 TRP A N 1
ATOM 1682 C CA . TRP A 1 211 ? -3.580 1.662 -1.447 1.00 43.91 211 TRP A CA 1
ATOM 1683 C C . TRP A 1 211 ? -2.281 2.180 -2.103 1.00 43.91 211 TRP A C 1
ATOM 1685 O O . TRP A 1 211 ? -1.240 1.540 -1.960 1.00 43.91 211 TRP A O 1
ATOM 1695 N N . CYS A 1 212 ? -2.309 3.308 -2.821 1.00 32.78 212 CYS A N 1
ATOM 1696 C CA . CYS A 1 212 ? -1.181 3.808 -3.626 1.00 32.78 212 CYS A CA 1
ATOM 1697 C C . CYS A 1 212 ? -0.349 4.938 -2.986 1.00 32.78 212 CYS A C 1
ATOM 1699 O O . CYS A 1 212 ? 0.448 5.556 -3.682 1.00 32.78 212 CYS A O 1
ATOM 1701 N N . LEU A 1 213 ? -0.469 5.220 -1.684 1.00 27.72 213 LEU A N 1
ATOM 1702 C CA . LEU A 1 213 ? 0.406 6.205 -1.023 1.00 27.72 213 LEU A CA 1
ATOM 1703 C C . LEU A 1 213 ? 1.607 5.533 -0.338 1.00 27.72 213 LEU A C 1
ATOM 1705 O O . LEU A 1 213 ? 1.673 5.470 0.892 1.00 27.72 213 LEU A O 1
ATOM 1709 N N . LEU A 1 214 ? 2.562 5.042 -1.131 1.00 34.66 214 LEU A N 1
ATOM 1710 C CA . LEU A 1 214 ? 3.929 4.757 -0.673 1.00 34.66 214 LEU A CA 1
ATOM 1711 C C . LEU A 1 214 ? 4.935 5.645 -1.402 1.00 34.66 214 LEU A C 1
ATOM 1713 O O . LEU A 1 214 ? 4.970 5.571 -2.645 1.00 34.66 214 LEU A O 1
#

Sequence (214 aa):
MLTSVHTCQGILKTNLLEDRIPKIVYEDLIIKPQHRRRILFSIRDRRRMNRSSQLLNKISQGKALKLVSLSPSISHFMSDGTCTRFADWRFIHRARLNLVPLNGCQPFKTGEDKMCRRCGQCVDTLPHVVNHCSLHSHGWQLRHNAIADRIVKALQPKATILSINQNVCDTNSYESKITKYEPLLPPYHAQGLNPVIVPILVGALGSWFPWCLL

Radius of gyration: 26.17 Å; chains: 1; bounding box: 64×37×78 Å

pLDDT: mean 75.69, std 16.46, range [27.72, 94.94]

Foldseek 3Di:
DDDPPPDPPFPQPQDDDDPPDGWGDDPPDTDDPVCVVVVVVVVVVVVVVVVLVVQLPDPQRVLLSVQCVVDVVLCPCVVPVPPHDPVVNVVVVCLSRQNPPQLQSDPVDPPDQQAGPQQRHRHRGSCCVQANVPVCQVVLVVQLVVLQVVVCVVCVVPDDDPDDDDDDPDPPSQVVQCVVCVVVVPVQVVVVDDDDDDDWDQGSNRQTPVRPRD

Organism: NCBI:txid1538125

Secondary structure (DSSP, 8-state):
-----------------SSSS--EEETTEEE-HHHHHHHHHHHHHHHHHHHHHHHHTSTTHHHHHHHHHH-GGGGHHHHH-TT--HHHHHHHHHHHTT-S--GGG-TT-TTS--S-TTT--S---HHIIIII-GGGHHHHHHHHHHHHHHHHHHHTTTS----SS-----TTHHHHHHHHHGGGSHHHHHTT---------B-TTSPBTTTT--